Protein AF-A0AAD7MJM6-F1 (afdb_monomer_lite)

Structure (mmCIF, N/CA/C/O backbone):
data_AF-A0AAD7MJM6-F1
#
_entry.id   AF-A0AAD7MJM6-F1
#
loop_
_atom_site.group_PDB
_atom_site.id
_atom_site.type_symbol
_atom_site.label_atom_id
_atom_site.label_alt_id
_atom_site.label_comp_id
_atom_site.label_asym_id
_atom_site.label_entity_id
_atom_site.label_seq_id
_atom_site.pdbx_PDB_ins_code
_atom_site.Cartn_x
_atom_site.Cartn_y
_atom_site.Cartn_z
_atom_site.occupancy
_atom_site.B_iso_or_equiv
_atom_site.auth_seq_id
_atom_site.auth_comp_id
_atom_site.auth_asym_id
_atom_site.auth_atom_id
_atom_site.pdbx_PDB_model_num
ATOM 1 N N . MET A 1 1 ? -26.308 34.400 24.174 1.00 29.78 1 MET A N 1
ATOM 2 C CA . MET A 1 1 ? -25.847 35.802 24.078 1.00 29.78 1 MET A CA 1
ATOM 3 C C . MET A 1 1 ? -24.410 35.855 24.590 1.00 29.78 1 MET A C 1
ATOM 5 O O . MET A 1 1 ? -24.268 35.741 25.790 1.00 29.78 1 MET A O 1
ATOM 9 N N . ARG A 1 2 ? -23.417 36.019 23.686 1.00 25.53 2 ARG A N 1
ATOM 10 C CA . ARG A 1 2 ? -22.015 36.491 23.898 1.00 25.53 2 ARG A CA 1
ATOM 11 C C . ARG A 1 2 ? -21.145 35.670 24.892 1.00 25.53 2 ARG A C 1
ATOM 13 O O . ARG A 1 2 ? -21.601 35.326 25.960 1.00 25.53 2 ARG A O 1
ATOM 20 N N . ARG A 1 3 ? -19.867 35.357 24.652 1.00 23.80 3 ARG A N 1
ATOM 21 C CA . ARG A 1 3 ? -18.804 36.066 23.919 1.00 23.80 3 ARG A CA 1
ATOM 22 C C . ARG A 1 3 ? -17.606 35.112 23.719 1.00 23.80 3 ARG A C 1
ATOM 24 O O . ARG A 1 3 ? -17.325 34.312 24.602 1.00 23.80 3 ARG A O 1
ATOM 31 N N . LEU A 1 4 ? -16.892 35.274 22.601 1.00 29.78 4 LEU A N 1
ATOM 32 C CA . LEU A 1 4 ? -15.473 34.919 22.444 1.00 29.78 4 LEU A CA 1
ATOM 33 C C . LEU A 1 4 ? -14.634 35.437 23.628 1.00 29.78 4 LEU A C 1
ATOM 35 O O . LEU A 1 4 ? -14.931 36.531 24.105 1.00 29.78 4 LEU A O 1
ATOM 39 N N . ILE A 1 5 ? -13.533 34.745 23.949 1.00 24.62 5 ILE A N 1
ATOM 40 C CA . ILE A 1 5 ? -12.155 35.284 23.989 1.00 24.62 5 ILE A CA 1
ATOM 41 C C . ILE A 1 5 ? -11.173 34.107 23.833 1.00 24.62 5 ILE A C 1
ATOM 43 O O . ILE A 1 5 ? -11.235 33.120 24.557 1.00 24.62 5 ILE A O 1
ATOM 47 N N . ARG A 1 6 ? -10.277 34.241 22.853 1.00 27.33 6 ARG A N 1
ATOM 48 C CA . ARG A 1 6 ? -9.039 33.473 22.668 1.00 27.33 6 ARG A CA 1
ATOM 49 C C . ARG A 1 6 ? -7.945 34.194 23.466 1.00 27.33 6 ARG A C 1
ATOM 51 O O . ARG A 1 6 ? -7.932 35.416 23.391 1.00 27.33 6 ARG A O 1
ATOM 58 N N . THR A 1 7 ? -7.052 33.465 24.142 1.00 27.19 7 THR A N 1
ATOM 59 C CA . THR A 1 7 ? -5.569 33.552 24.057 1.00 27.19 7 THR A CA 1
ATOM 60 C C . THR A 1 7 ? -4.904 32.995 25.317 1.00 27.19 7 THR A C 1
ATOM 62 O O . THR A 1 7 ? -5.224 33.437 26.416 1.00 27.19 7 THR A O 1
ATOM 65 N N . GLY A 1 8 ? -3.914 32.121 25.123 1.00 23.75 8 GLY A N 1
ATOM 66 C CA . GLY A 1 8 ? -2.927 31.745 26.135 1.00 23.75 8 GLY A CA 1
ATOM 67 C C . GLY A 1 8 ? -2.190 30.453 25.776 1.00 23.75 8 GLY A C 1
ATOM 68 O O . GLY A 1 8 ? -2.663 29.381 26.121 1.00 23.75 8 GLY A O 1
ATOM 69 N N . MET A 1 9 ? -1.051 30.571 25.079 1.00 26.67 9 MET A N 1
ATOM 70 C CA . MET A 1 9 ? 0.078 29.618 25.169 1.00 26.67 9 MET A CA 1
ATOM 71 C C . MET A 1 9 ? 0.412 29.434 26.669 1.00 26.67 9 MET A C 1
ATOM 73 O O . MET A 1 9 ? 0.245 30.393 27.417 1.00 26.67 9 MET A O 1
ATOM 77 N N . GLN A 1 10 ? 0.877 28.313 27.215 1.00 26.48 10 GLN A N 1
ATOM 78 C CA . GLN A 1 10 ? 1.753 27.246 26.733 1.00 26.48 10 GLN A CA 1
ATOM 79 C C . GLN A 1 10 ? 1.728 26.150 27.823 1.00 26.48 10 GLN A C 1
ATOM 81 O O . GLN A 1 10 ? 1.701 26.522 28.992 1.00 26.48 10 GLN A O 1
ATOM 86 N N . GLU A 1 11 ? 1.749 24.864 27.467 1.00 29.12 11 GLU A N 1
ATOM 87 C CA . GLU A 1 11 ? 2.508 23.804 28.168 1.00 29.12 11 GLU A CA 1
ATOM 88 C C . GLU A 1 11 ? 2.419 22.505 27.341 1.00 29.12 11 GLU A C 1
ATOM 90 O O . GLU A 1 11 ? 1.463 21.740 27.403 1.00 29.12 11 GLU A O 1
ATOM 95 N N . ASP A 1 12 ? 3.395 22.387 26.440 1.00 37.06 12 ASP A N 1
ATOM 96 C CA . ASP A 1 12 ? 4.052 21.194 25.901 1.00 37.06 12 ASP A CA 1
ATOM 97 C C . ASP A 1 12 ? 3.284 19.859 25.859 1.00 37.06 12 ASP A C 1
ATOM 99 O O . ASP A 1 12 ? 3.466 18.976 26.690 1.00 37.06 12 ASP A O 1
ATOM 103 N N . ASN A 1 13 ? 2.585 19.644 24.745 1.00 31.56 13 ASN A N 1
ATOM 104 C CA . ASN A 1 13 ? 2.636 18.374 24.025 1.00 31.56 13 ASN A CA 1
ATOM 105 C C . ASN A 1 13 ? 3.071 18.710 22.598 1.00 31.56 13 ASN A C 1
ATOM 107 O O . ASN A 1 13 ? 2.346 19.387 21.873 1.00 31.56 13 ASN A O 1
ATOM 111 N N . HIS A 1 14 ? 4.291 18.324 22.221 1.00 33.38 14 HIS A N 1
ATOM 112 C CA . HIS A 1 14 ? 4.869 18.626 20.913 1.00 33.38 14 HIS A CA 1
ATOM 113 C C . HIS A 1 14 ? 4.037 17.996 19.781 1.00 33.38 14 HIS A C 1
ATOM 115 O O . HIS A 1 14 ? 4.315 16.888 19.327 1.00 33.38 14 HIS A O 1
ATOM 121 N N . THR A 1 15 ? 3.040 18.723 19.277 1.00 36.28 15 THR A N 1
ATOM 122 C CA . THR A 1 15 ? 2.566 18.566 17.905 1.00 36.28 15 THR A CA 1
ATOM 123 C C . THR A 1 15 ? 3.695 19.040 17.004 1.00 36.28 15 THR A C 1
ATOM 125 O O . THR A 1 15 ? 3.943 20.239 16.871 1.00 36.28 15 THR A O 1
ATOM 128 N N . PHE A 1 16 ? 4.435 18.093 16.439 1.00 36.72 16 PHE A N 1
ATOM 129 C CA . PHE A 1 16 ? 5.387 18.385 15.381 1.00 36.72 16 PHE A CA 1
ATOM 130 C C . PHE A 1 16 ? 4.597 18.795 14.133 1.00 36.72 16 PHE A C 1
ATOM 132 O O . PHE A 1 16 ? 4.133 17.951 13.372 1.00 36.72 16 PHE A O 1
ATOM 139 N N . GLU A 1 17 ? 4.417 20.100 13.942 1.00 38.34 17 GLU A N 1
ATOM 140 C CA . GLU A 1 17 ? 4.077 20.668 12.639 1.00 38.34 17 GLU A CA 1
ATOM 141 C C . GLU A 1 17 ? 5.361 20.695 11.801 1.00 38.34 17 GLU A C 1
ATOM 143 O O . GLU A 1 17 ? 6.091 21.685 11.785 1.00 38.34 17 GLU A O 1
ATOM 148 N N . ASP A 1 18 ? 5.683 19.583 11.136 1.00 38.25 18 ASP A N 1
ATOM 149 C CA . ASP A 1 18 ? 6.633 19.638 10.024 1.00 38.25 18 ASP A CA 1
ATOM 150 C C . ASP A 1 18 ? 5.911 20.232 8.802 1.00 38.25 18 ASP A C 1
ATOM 152 O O . ASP A 1 18 ? 4.718 19.993 8.590 1.00 38.25 18 ASP A O 1
ATOM 156 N N . GLY A 1 19 ? 6.616 21.037 8.008 1.00 37.62 19 GLY A N 1
ATOM 157 C CA . GLY A 1 19 ? 6.099 21.960 6.985 1.00 37.62 19 GLY A CA 1
ATOM 158 C C . GLY A 1 19 ? 5.345 21.343 5.793 1.00 37.62 19 GLY A C 1
ATOM 159 O O . GLY A 1 19 ? 5.200 22.001 4.766 1.00 37.62 19 GLY A O 1
ATOM 160 N N . MET A 1 20 ? 4.860 20.103 5.910 1.00 42.38 20 MET A N 1
ATOM 161 C CA . MET A 1 20 ? 4.009 19.390 4.951 1.00 42.38 20 MET A CA 1
ATOM 162 C C . MET A 1 20 ? 2.624 19.000 5.507 1.00 42.38 20 MET A C 1
ATOM 164 O O . MET A 1 20 ? 1.928 18.186 4.906 1.00 42.38 20 MET A O 1
ATOM 168 N N . GLY A 1 21 ? 2.187 19.582 6.630 1.00 48.91 21 GLY A N 1
ATOM 169 C CA . GLY A 1 21 ? 0.775 19.635 7.050 1.00 48.91 21 GLY A CA 1
ATOM 170 C C . GLY A 1 21 ? 0.105 18.318 7.474 1.00 48.91 21 GLY A C 1
ATOM 171 O O . GLY A 1 21 ? -1.036 18.351 7.932 1.00 48.91 21 GLY A O 1
ATOM 172 N N . GLY A 1 22 ? 0.764 17.164 7.335 1.00 57.72 22 GLY A N 1
ATOM 173 C CA . GLY A 1 22 ? 0.277 15.890 7.867 1.00 57.72 22 GLY A CA 1
ATOM 174 C C . GLY A 1 22 ? 0.283 15.891 9.400 1.00 57.72 22 GLY A C 1
ATOM 175 O O . GLY A 1 22 ? 1.194 16.440 10.013 1.00 57.72 22 GLY A O 1
ATOM 176 N N . ARG A 1 23 ? -0.730 15.276 10.024 1.00 71.56 23 ARG A N 1
ATOM 177 C CA . ARG A 1 23 ? -0.903 15.253 11.487 1.00 71.56 23 ARG A CA 1
ATOM 178 C C . ARG A 1 23 ? -0.782 13.833 12.034 1.00 71.56 23 ARG A C 1
ATOM 180 O O . ARG A 1 23 ? -1.379 12.907 11.491 1.00 71.56 23 ARG A O 1
ATOM 187 N N . ILE A 1 24 ? -0.041 13.683 13.131 1.00 71.88 24 ILE A N 1
ATOM 188 C CA . ILE A 1 24 ? -0.071 12.483 13.977 1.00 71.88 24 ILE A CA 1
ATOM 189 C C . ILE A 1 24 ? -1.221 12.654 14.966 1.00 71.88 24 ILE A C 1
ATOM 191 O O . ILE A 1 24 ? -1.295 13.689 15.624 1.00 71.88 24 ILE A O 1
ATOM 195 N N . TYR A 1 25 ? -2.093 11.652 15.054 1.00 75.00 25 TYR A N 1
ATOM 196 C CA . TYR A 1 25 ? -3.172 11.620 16.037 1.00 75.00 25 TYR A CA 1
ATOM 197 C C . TYR A 1 25 ? -2.730 10.833 17.271 1.00 75.00 25 TYR A C 1
ATOM 199 O O . TYR A 1 25 ? -2.181 9.735 17.132 1.00 75.00 25 TYR A O 1
ATOM 207 N N . THR A 1 26 ? -2.949 11.385 18.463 1.00 78.81 26 THR A N 1
ATOM 208 C CA . THR A 1 26 ? -2.757 10.658 19.726 1.00 78.81 26 THR A CA 1
ATOM 209 C C . THR A 1 26 ? -3.879 9.640 19.940 1.00 78.81 26 THR A C 1
ATOM 211 O O . THR A 1 26 ? -4.926 9.700 19.299 1.00 78.81 26 THR A O 1
ATOM 214 N N . GLU A 1 27 ? -3.678 8.693 20.858 1.00 76.50 27 GLU A N 1
ATOM 215 C CA . GLU A 1 27 ? -4.718 7.726 21.230 1.00 76.50 27 GLU A CA 1
ATOM 216 C C . GLU A 1 27 ? -5.983 8.426 21.755 1.00 76.50 27 GLU A C 1
ATOM 218 O O . GLU A 1 27 ? -7.095 8.064 21.381 1.00 76.50 27 GLU A O 1
ATOM 223 N N . GLU A 1 28 ? -5.810 9.480 22.554 1.00 79.12 28 GLU A N 1
ATOM 224 C CA . GLU A 1 28 ? -6.897 10.319 23.071 1.00 79.12 28 GLU A CA 1
ATOM 225 C C . GLU A 1 28 ? -7.661 11.004 21.929 1.00 79.12 28 GLU A C 1
ATOM 227 O O . GLU A 1 28 ? -8.886 10.964 21.893 1.00 79.12 28 GLU A O 1
ATOM 232 N N . GLU A 1 29 ? -6.958 11.546 20.931 1.00 80.44 29 GLU A N 1
ATOM 233 C CA . GLU A 1 29 ? -7.587 12.175 19.764 1.00 80.44 29 GLU A CA 1
ATOM 234 C C . GLU A 1 29 ? -8.324 11.152 18.882 1.00 80.44 29 GLU A C 1
ATOM 236 O O . GLU A 1 29 ? -9.388 11.448 18.340 1.00 80.44 29 GLU A O 1
ATOM 241 N N . ILE A 1 30 ? -7.808 9.924 18.746 1.00 79.12 30 ILE A N 1
ATOM 242 C CA . ILE A 1 30 ? -8.538 8.835 18.078 1.00 79.12 30 ILE A CA 1
ATOM 243 C C . ILE A 1 30 ? -9.805 8.465 18.868 1.00 79.12 30 ILE A C 1
ATOM 245 O O . ILE A 1 30 ? -10.860 8.221 18.270 1.00 79.12 30 ILE A O 1
ATOM 249 N N . GLN A 1 31 ? -9.741 8.450 20.200 1.00 78.19 31 GLN A N 1
ATOM 250 C CA . GLN A 1 31 ? -10.914 8.236 21.052 1.00 78.19 31 GLN A CA 1
ATOM 251 C C . GLN A 1 31 ? -11.942 9.366 20.893 1.00 78.19 31 GLN A C 1
ATOM 253 O O . GLN A 1 31 ? -13.131 9.082 20.770 1.00 78.19 31 GLN A O 1
ATOM 258 N N . GLU A 1 32 ? -11.510 10.624 20.801 1.00 79.38 32 GLU A N 1
ATOM 259 C CA . GLU A 1 32 ? -12.390 11.768 20.521 1.00 79.38 32 GLU A CA 1
ATOM 260 C C . GLU A 1 32 ? -13.073 11.639 19.150 1.00 79.38 32 GLU A C 1
ATOM 262 O O . GLU A 1 32 ? -14.300 11.735 19.059 1.00 79.38 32 GLU A O 1
ATOM 267 N N . LEU A 1 33 ? -12.311 11.319 18.095 1.00 78.81 33 LEU A N 1
ATOM 268 C CA . LEU A 1 33 ? -12.849 11.108 16.743 1.00 78.81 33 LEU A CA 1
ATOM 269 C C . LEU A 1 33 ? -13.901 9.990 16.703 1.00 78.81 33 LEU A C 1
ATOM 271 O O . LEU A 1 33 ? -14.892 10.061 15.969 1.00 78.81 33 LEU A O 1
ATOM 275 N N . THR A 1 34 ? -13.677 8.926 17.470 1.00 76.88 34 THR A N 1
ATOM 276 C CA . THR A 1 34 ? -14.559 7.752 17.492 1.00 76.88 34 THR A CA 1
ATOM 277 C C . THR A 1 34 ? -15.729 7.895 18.469 1.00 76.88 34 THR A C 1
ATOM 279 O O . THR A 1 34 ? -16.743 7.212 18.313 1.00 76.88 34 THR A O 1
ATOM 282 N N . GLY A 1 35 ? -15.626 8.816 19.430 1.00 70.00 35 GLY A N 1
ATOM 283 C CA . GLY A 1 35 ? -16.668 9.166 20.391 1.00 70.00 35 GLY A CA 1
ATOM 284 C C . GLY A 1 35 ? -17.616 10.261 19.896 1.00 70.00 35 GLY A C 1
ATOM 285 O O . GLY A 1 35 ? -18.813 10.015 19.750 1.00 70.00 35 GLY A O 1
ATOM 286 N N . GLU A 1 36 ? -17.103 11.469 19.644 1.00 60.12 36 GLU A N 1
ATOM 287 C CA . GLU A 1 36 ? -17.923 12.653 19.338 1.00 60.12 36 GLU A CA 1
ATOM 288 C C . GLU A 1 36 ? -18.204 12.812 17.834 1.00 60.12 36 GLU A C 1
ATOM 290 O O . GLU A 1 36 ? -19.348 13.060 17.439 1.00 60.12 36 GLU A O 1
ATOM 295 N N . ASP A 1 37 ? -17.212 12.571 16.970 1.00 62.88 37 ASP A N 1
ATOM 296 C CA . ASP A 1 37 ? -17.335 12.785 15.515 1.00 62.88 37 ASP A CA 1
ATOM 297 C C . ASP A 1 37 ? -18.045 11.637 14.763 1.00 62.88 37 ASP A C 1
ATOM 299 O O . ASP A 1 37 ? -18.201 11.656 13.535 1.00 62.88 37 ASP A O 1
ATOM 303 N N . SER A 1 38 ? -18.564 10.644 15.498 1.00 81.56 38 SER A N 1
ATOM 304 C CA . SER A 1 38 ? -19.276 9.473 14.961 1.00 81.56 38 SER A CA 1
ATOM 305 C C . SER A 1 38 ? -18.445 8.629 13.978 1.00 81.56 38 SER A C 1
ATOM 307 O O . SER A 1 38 ? -19.013 7.996 13.078 1.00 81.56 38 SER A O 1
ATOM 309 N N . MET A 1 39 ? -17.113 8.623 14.112 1.00 90.69 39 MET A N 1
ATOM 310 C CA . MET A 1 39 ? -16.240 7.726 13.352 1.00 90.69 39 MET A CA 1
ATOM 311 C C . MET A 1 39 ? -16.295 6.321 13.960 1.00 90.69 39 MET A C 1
ATOM 313 O O . MET A 1 39 ? -16.219 6.136 15.170 1.00 90.69 39 MET A O 1
ATOM 317 N N . ARG A 1 40 ? -16.400 5.290 13.126 1.00 90.12 40 ARG A N 1
ATOM 318 C CA . ARG A 1 40 ? -16.329 3.899 13.568 1.00 90.12 40 ARG A CA 1
ATOM 319 C C . ARG A 1 40 ? -14.877 3.432 13.588 1.00 90.12 40 ARG A C 1
ATOM 321 O O . ARG A 1 40 ? -14.222 3.403 12.547 1.00 90.12 40 ARG A O 1
ATOM 328 N N . TYR A 1 41 ? -14.428 2.973 14.751 1.00 90.38 41 TYR A N 1
ATOM 329 C CA . TYR A 1 41 ? -13.151 2.280 14.887 1.00 90.38 41 TYR A CA 1
ATOM 330 C C . TYR A 1 41 ? -13.255 0.817 14.430 1.00 90.38 41 TYR A C 1
ATOM 332 O O . TYR A 1 41 ? -14.186 0.097 14.812 1.00 90.38 41 TYR A O 1
ATOM 340 N N . ILE A 1 42 ? -12.303 0.369 13.614 1.00 91.75 42 ILE A N 1
ATOM 341 C CA . ILE A 1 42 ? -12.121 -1.028 13.224 1.00 91.75 42 ILE A CA 1
ATOM 342 C C . ILE A 1 42 ? -10.789 -1.496 13.804 1.00 91.75 42 ILE A C 1
ATOM 344 O O . ILE A 1 42 ? -9.753 -1.334 13.177 1.00 91.75 42 ILE A O 1
ATOM 348 N N . ASN A 1 43 ? -10.833 -2.139 14.974 1.00 91.69 43 ASN A N 1
ATOM 349 C CA . ASN A 1 43 ? -9.650 -2.779 15.548 1.00 91.69 43 ASN A CA 1
ATOM 350 C C . ASN A 1 43 ? -9.236 -3.984 14.684 1.00 91.69 43 ASN A C 1
ATOM 352 O O . ASN A 1 43 ? -9.796 -5.081 14.807 1.00 91.69 43 ASN A O 1
ATOM 356 N N . TRP A 1 44 ? -8.296 -3.764 13.767 1.00 93.56 44 TRP A N 1
ATOM 357 C CA . TRP A 1 44 ? -7.820 -4.768 12.829 1.00 93.56 44 TRP A CA 1
ATOM 358 C C . TRP A 1 44 ? -6.397 -5.213 13.160 1.00 93.56 44 TRP A C 1
ATOM 360 O O . TRP A 1 44 ? -5.424 -4.521 12.892 1.00 93.56 44 TRP A O 1
ATOM 370 N N . LEU A 1 45 ? -6.265 -6.449 13.642 1.00 90.81 45 LEU A N 1
ATOM 371 C CA . LEU A 1 45 ? -4.977 -7.032 14.040 1.00 90.81 45 LEU A CA 1
ATOM 372 C C . LEU A 1 45 ? -4.039 -7.383 12.864 1.00 90.81 45 LEU A C 1
ATOM 374 O O . LEU A 1 45 ? -3.059 -8.097 13.057 1.00 90.81 45 LEU A O 1
ATOM 378 N N . GLY A 1 46 ? -4.363 -6.999 11.625 1.00 90.94 46 GLY A N 1
ATOM 379 C CA . GLY A 1 46 ? -3.532 -7.279 10.444 1.00 90.94 46 GLY A CA 1
ATOM 380 C C . GLY A 1 46 ? -3.508 -8.743 9.973 1.00 90.94 46 GLY A C 1
ATOM 381 O O . GLY A 1 46 ? -2.841 -9.070 8.992 1.00 90.94 46 GLY A O 1
ATOM 382 N N . VAL A 1 47 ? -4.228 -9.654 10.638 1.00 90.25 47 VAL A N 1
ATOM 383 C CA . VAL A 1 47 ? -4.193 -11.094 10.319 1.00 90.25 47 VAL A CA 1
ATOM 384 C C . VAL A 1 47 ? -5.280 -11.486 9.324 1.00 90.25 47 VAL A C 1
ATOM 386 O O . VAL A 1 47 ? -4.992 -12.069 8.282 1.00 90.25 47 VAL A O 1
ATOM 389 N N . LEU A 1 48 ? -6.541 -11.180 9.630 1.00 94.06 48 LEU A N 1
ATOM 390 C CA . LEU A 1 48 ? -7.672 -11.598 8.803 1.00 94.06 48 LEU A CA 1
ATOM 391 C C . LEU A 1 48 ? -7.914 -10.611 7.672 1.00 94.06 48 LEU A C 1
ATOM 393 O O . LEU A 1 48 ? -7.819 -9.404 7.870 1.00 94.06 48 LEU A O 1
ATOM 397 N N . SER A 1 49 ? -8.287 -11.123 6.500 1.00 96.12 49 SER A N 1
ATOM 398 C CA . SER A 1 49 ? -8.798 -10.253 5.445 1.00 96.12 49 SER A CA 1
ATOM 399 C C . SER A 1 49 ? -10.241 -9.851 5.748 1.00 96.12 49 SER A C 1
ATOM 401 O O . SER A 1 49 ? -11.086 -10.729 5.921 1.00 96.12 49 SER A O 1
ATOM 403 N N . ILE A 1 50 ? -10.525 -8.548 5.813 1.00 96.31 50 ILE A N 1
ATOM 404 C CA . ILE A 1 50 ? -11.857 -8.022 6.151 1.00 96.31 50 ILE A CA 1
ATOM 405 C C . ILE A 1 50 ? -12.363 -7.144 4.999 1.00 96.31 50 ILE A C 1
ATOM 407 O O . ILE A 1 50 ? -11.820 -6.057 4.791 1.00 96.31 50 ILE A O 1
ATOM 411 N N . PRO A 1 51 ? -13.388 -7.573 4.240 1.00 96.50 51 PRO A N 1
ATOM 412 C CA . PRO A 1 51 ? -14.033 -6.704 3.268 1.00 96.50 51 PRO A CA 1
ATOM 413 C C . PRO A 1 51 ? -14.903 -5.663 3.979 1.00 96.50 51 PRO A C 1
ATOM 415 O O . PRO A 1 51 ? -15.698 -5.986 4.862 1.00 96.50 51 PRO A O 1
ATOM 418 N N . ILE A 1 52 ? -14.784 -4.412 3.552 1.00 95.50 52 ILE A N 1
ATOM 419 C CA . ILE A 1 52 ? -15.676 -3.319 3.926 1.00 95.50 52 ILE A CA 1
ATOM 420 C C . ILE A 1 52 ? -16.709 -3.196 2.811 1.00 95.50 52 ILE A C 1
ATOM 422 O O . ILE A 1 52 ? -16.355 -3.010 1.643 1.00 95.50 52 ILE A O 1
ATOM 426 N N . ILE A 1 53 ? -17.982 -3.329 3.177 1.00 95.62 53 ILE A N 1
ATOM 427 C CA . ILE A 1 53 ? -19.110 -3.324 2.245 1.00 95.62 53 ILE A CA 1
ATOM 428 C C . ILE A 1 53 ? -19.970 -2.075 2.418 1.00 95.62 53 ILE A C 1
ATOM 430 O O . ILE A 1 53 ? -20.134 -1.573 3.530 1.00 95.62 53 ILE A O 1
ATOM 434 N N . ASP A 1 54 ? -20.534 -1.589 1.318 1.00 93.38 54 ASP A N 1
ATOM 435 C CA . ASP A 1 54 ? -21.533 -0.529 1.354 1.00 93.38 54 ASP A CA 1
ATOM 436 C C . ASP A 1 54 ? -22.954 -1.066 1.603 1.00 93.38 54 ASP A C 1
ATOM 438 O O . ASP A 1 54 ? -23.192 -2.269 1.730 1.00 93.38 54 ASP A O 1
ATOM 442 N N . THR A 1 55 ? -23.930 -0.157 1.643 1.00 93.31 55 THR A N 1
ATOM 443 C CA . THR A 1 55 ? -25.348 -0.481 1.870 1.00 93.31 55 THR A CA 1
ATOM 444 C C . THR A 1 55 ? -25.991 -1.326 0.768 1.00 93.31 55 THR A C 1
ATOM 446 O O . THR A 1 55 ? -27.077 -1.860 0.976 1.00 93.31 55 THR A O 1
ATOM 449 N N . HIS A 1 56 ? -25.337 -1.473 -0.386 1.00 95.81 56 HIS A N 1
ATOM 450 C CA . HIS A 1 56 ? -25.794 -2.295 -1.506 1.00 95.81 56 HIS A CA 1
ATOM 451 C C . HIS A 1 56 ? -25.050 -3.638 -1.581 1.00 95.81 56 HIS A C 1
ATOM 453 O O . HIS A 1 56 ? -25.225 -4.382 -2.544 1.00 95.81 56 HIS A O 1
ATOM 459 N N . GLY A 1 57 ? -24.210 -3.956 -0.589 1.00 93.75 57 GLY A N 1
ATOM 460 C CA . GLY A 1 57 ? -23.431 -5.192 -0.547 1.00 93.75 57 GLY A CA 1
ATOM 461 C C . GLY A 1 57 ? -22.219 -5.201 -1.482 1.00 93.75 57 GLY A C 1
ATOM 462 O O . GLY A 1 57 ? -21.651 -6.263 -1.732 1.00 93.75 57 GLY A O 1
ATOM 463 N N . ARG A 1 58 ? -21.803 -4.043 -2.009 1.00 94.25 58 ARG A N 1
ATOM 464 C CA . ARG A 1 58 ? -20.590 -3.924 -2.827 1.00 94.25 58 ARG A CA 1
ATOM 465 C C . ARG A 1 58 ? -19.383 -3.796 -1.910 1.00 94.25 58 ARG A C 1
ATOM 467 O O . ARG A 1 58 ? -19.416 -3.010 -0.967 1.00 94.25 58 ARG A O 1
ATOM 474 N N . ILE A 1 59 ? -18.307 -4.520 -2.204 1.00 96.31 59 ILE A N 1
ATOM 475 C CA . ILE A 1 59 ? -17.029 -4.317 -1.513 1.00 96.31 59 ILE A CA 1
ATOM 476 C C . ILE A 1 59 ? -16.447 -2.983 -1.992 1.00 96.31 59 ILE A C 1
ATOM 478 O O . ILE A 1 59 ? -16.299 -2.777 -3.195 1.00 96.31 59 ILE A O 1
ATOM 482 N N . ILE A 1 60 ? -16.140 -2.086 -1.057 1.00 94.38 60 ILE A N 1
ATOM 483 C CA . ILE A 1 60 ? -15.573 -0.757 -1.337 1.00 94.38 60 ILE A CA 1
ATOM 484 C C . ILE A 1 60 ? -14.125 -0.617 -0.862 1.00 94.38 60 ILE A C 1
ATOM 486 O O . ILE A 1 60 ? -13.406 0.246 -1.351 1.00 94.38 60 ILE A O 1
ATOM 490 N N . ALA A 1 61 ? -13.693 -1.472 0.066 1.00 94.88 61 ALA A N 1
ATOM 491 C CA . ALA A 1 61 ? -12.310 -1.595 0.509 1.00 94.88 61 ALA A CA 1
ATOM 492 C C . ALA A 1 61 ? -12.084 -2.985 1.115 1.00 94.88 61 ALA A C 1
ATOM 494 O O . ALA A 1 61 ? -13.035 -3.671 1.495 1.00 94.88 61 ALA A O 1
ATOM 495 N N . VAL A 1 62 ? -10.825 -3.404 1.227 1.00 96.94 62 VAL A N 1
ATOM 496 C CA . VAL A 1 62 ? -10.447 -4.649 1.903 1.00 96.94 62 VAL A CA 1
ATOM 497 C C . VAL A 1 62 ? -9.245 -4.380 2.786 1.00 96.94 62 VAL A C 1
ATOM 499 O O . VAL A 1 62 ? -8.227 -3.878 2.315 1.00 96.94 62 VAL A O 1
ATOM 502 N N . LEU A 1 63 ? -9.348 -4.771 4.051 1.00 97.06 63 LEU A N 1
ATOM 503 C CA . LEU A 1 63 ? -8.193 -4.866 4.930 1.00 97.06 63 LEU A CA 1
ATOM 504 C C . LEU A 1 63 ? -7.473 -6.169 4.581 1.00 97.06 63 LEU A C 1
ATOM 506 O O . LEU A 1 63 ? -7.967 -7.246 4.903 1.00 97.06 63 LEU A O 1
ATOM 510 N N . GLY A 1 64 ? -6.387 -6.084 3.813 1.00 95.06 64 GLY A N 1
ATOM 511 C CA . GLY A 1 64 ? -5.685 -7.230 3.230 1.00 95.06 64 GLY A CA 1
ATOM 512 C C . GLY A 1 64 ? -4.734 -7.885 4.222 1.00 95.06 64 GLY A C 1
ATOM 513 O O . GLY A 1 64 ? -3.582 -7.481 4.291 1.00 95.06 64 GLY A O 1
ATOM 514 N N . GLY A 1 65 ? -5.234 -8.849 5.000 1.00 94.25 65 GLY A N 1
ATOM 515 C CA . GLY A 1 65 ? -4.521 -9.478 6.120 1.00 94.25 65 GLY A CA 1
ATOM 516 C C . GLY A 1 65 ? -3.219 -10.199 5.764 1.00 94.25 65 GLY A C 1
ATOM 517 O O . GLY A 1 65 ? -2.644 -10.041 4.696 1.00 94.25 65 GLY A O 1
ATOM 518 N N . THR A 1 66 ? -2.751 -11.046 6.670 1.00 94.19 66 THR A N 1
ATOM 519 C CA . THR A 1 66 ? -1.456 -11.719 6.538 1.00 94.19 66 THR A CA 1
ATOM 520 C C . THR A 1 66 ? -1.612 -13.083 5.844 1.00 94.19 66 THR A C 1
ATOM 522 O O . THR A 1 66 ? -2.565 -13.813 6.140 1.00 94.19 66 THR A O 1
ATOM 525 N N . PRO A 1 67 ? -0.704 -13.472 4.924 1.00 94.12 67 PRO A N 1
ATOM 526 C CA . PRO A 1 67 ? -0.642 -14.833 4.390 1.00 94.12 67 PRO A CA 1
ATOM 527 C C . PRO A 1 67 ? -0.539 -15.913 5.479 1.00 94.12 67 PRO A C 1
ATOM 529 O O . PRO A 1 67 ? -0.161 -15.646 6.615 1.00 94.12 67 PRO A O 1
ATOM 532 N N . ARG A 1 68 ? -0.824 -17.175 5.124 1.00 92.69 68 ARG A N 1
ATOM 533 C CA . ARG A 1 68 ? -0.763 -18.299 6.084 1.00 92.69 68 ARG A CA 1
ATOM 534 C C . ARG A 1 68 ? 0.625 -18.499 6.699 1.00 92.69 68 ARG A C 1
ATOM 536 O O . ARG A 1 68 ? 0.714 -18.877 7.862 1.00 92.69 68 ARG A O 1
ATOM 543 N N . ASP A 1 69 ? 1.680 -18.282 5.919 1.00 94.50 69 ASP A N 1
ATOM 544 C CA . ASP A 1 69 ? 3.059 -18.306 6.408 1.00 94.50 69 ASP A CA 1
ATOM 545 C C . ASP A 1 69 ? 3.391 -16.972 7.091 1.00 94.50 69 ASP A C 1
ATOM 547 O O . ASP A 1 69 ? 3.958 -16.061 6.489 1.00 94.50 69 ASP A O 1
ATOM 551 N N . VAL A 1 70 ? 2.966 -16.843 8.349 1.00 92.75 70 VAL A N 1
ATOM 552 C CA . VAL A 1 70 ? 3.115 -15.611 9.137 1.00 92.75 70 VAL A CA 1
ATOM 553 C C . VAL A 1 70 ? 4.588 -15.284 9.394 1.00 92.75 70 VAL A C 1
ATOM 555 O O . VAL A 1 70 ? 4.976 -14.118 9.347 1.00 92.75 70 VAL A O 1
ATOM 558 N N . GLU A 1 71 ? 5.424 -16.291 9.659 1.00 94.38 71 GLU A N 1
ATOM 559 C CA . GLU A 1 71 ? 6.844 -16.074 9.949 1.00 94.38 71 GLU A CA 1
ATOM 560 C C . GLU A 1 71 ? 7.615 -15.648 8.701 1.00 94.38 71 GLU A C 1
ATOM 562 O O . GLU A 1 71 ? 8.358 -14.663 8.759 1.00 94.38 71 GLU A O 1
ATOM 567 N N . GLY A 1 72 ? 7.390 -16.329 7.571 1.00 96.12 72 GLY A N 1
ATOM 568 C CA . GLY A 1 72 ? 7.964 -15.942 6.287 1.00 96.12 72 GLY A CA 1
ATOM 569 C C . GLY A 1 72 ? 7.488 -14.561 5.849 1.00 96.12 72 GLY A C 1
ATOM 570 O O . GLY A 1 72 ? 8.301 -13.726 5.446 1.00 96.12 72 GLY A O 1
ATOM 571 N N . TRP A 1 73 ? 6.195 -14.263 6.018 1.00 95.94 73 TRP A N 1
ATOM 572 C CA . TRP A 1 73 ? 5.659 -12.936 5.720 1.00 95.94 73 TRP A CA 1
ATOM 573 C C . TRP A 1 73 ? 6.300 -11.845 6.576 1.00 95.94 73 TRP A C 1
ATOM 575 O O . TRP A 1 73 ? 6.737 -10.828 6.043 1.00 95.94 73 TRP A O 1
ATOM 585 N N . ARG A 1 74 ? 6.442 -12.073 7.886 1.00 94.81 74 ARG A N 1
ATOM 586 C CA . ARG A 1 74 ? 7.106 -11.125 8.787 1.00 94.81 74 ARG A CA 1
ATOM 587 C C . ARG A 1 74 ? 8.563 -10.884 8.389 1.00 94.81 74 ARG A C 1
ATOM 589 O O . ARG A 1 74 ? 9.029 -9.749 8.436 1.00 94.81 74 ARG A O 1
ATOM 596 N N . ALA A 1 75 ? 9.294 -11.924 7.985 1.00 96.50 75 ALA A N 1
ATOM 597 C CA . ALA A 1 75 ? 10.664 -11.771 7.494 1.00 96.50 75 ALA A CA 1
ATOM 598 C C . ALA A 1 75 ? 10.718 -10.920 6.211 1.00 96.50 75 ALA A C 1
ATOM 600 O O . ALA A 1 75 ? 11.560 -10.026 6.095 1.00 96.50 75 ALA A O 1
ATOM 601 N N . ILE A 1 76 ? 9.780 -11.148 5.284 1.00 97.19 76 ILE A N 1
ATOM 602 C CA . ILE A 1 76 ? 9.624 -10.370 4.049 1.00 97.19 76 ILE A CA 1
ATOM 603 C C . ILE A 1 76 ? 9.368 -8.892 4.363 1.00 97.19 76 ILE A C 1
ATOM 605 O O . ILE A 1 76 ? 10.099 -8.036 3.856 1.00 97.19 76 ILE A O 1
ATOM 609 N N . THR A 1 77 ? 8.380 -8.585 5.210 1.00 95.75 77 THR A N 1
ATOM 610 C CA . THR A 1 77 ? 8.004 -7.201 5.539 1.00 95.75 77 THR A CA 1
ATOM 611 C C . THR A 1 77 ? 9.083 -6.484 6.344 1.00 95.75 77 THR A C 1
ATOM 613 O O . THR A 1 77 ? 9.345 -5.313 6.084 1.00 95.75 77 THR A O 1
ATOM 616 N N . ASN A 1 78 ? 9.771 -7.176 7.261 1.00 95.06 78 ASN A N 1
ATOM 617 C CA . ASN A 1 78 ? 10.892 -6.603 8.011 1.00 95.06 78 ASN A CA 1
ATOM 618 C C . ASN A 1 78 ? 12.051 -6.225 7.084 1.00 95.06 78 ASN A C 1
ATOM 620 O O . ASN A 1 78 ? 12.599 -5.132 7.195 1.00 95.06 78 ASN A O 1
ATOM 624 N N . ARG A 1 79 ? 12.399 -7.094 6.128 1.00 95.50 79 ARG A N 1
ATOM 625 C CA . ARG A 1 79 ? 13.448 -6.798 5.145 1.00 95.50 79 ARG A CA 1
ATOM 626 C C . ARG A 1 79 ? 13.072 -5.617 4.249 1.00 95.50 79 ARG A C 1
ATOM 628 O O . ARG A 1 79 ? 13.908 -4.748 4.021 1.00 95.50 79 ARG A O 1
ATOM 635 N N . ALA A 1 80 ? 11.821 -5.561 3.789 1.00 95.00 80 ALA A N 1
ATOM 636 C CA . ALA A 1 80 ? 11.316 -4.427 3.016 1.00 95.00 80 ALA A CA 1
ATOM 637 C C . ALA A 1 80 ? 11.398 -3.112 3.815 1.00 95.00 80 ALA A C 1
ATOM 639 O O . ALA A 1 80 ? 11.867 -2.105 3.290 1.00 95.00 80 ALA A O 1
ATOM 640 N N . ALA A 1 81 ? 11.022 -3.138 5.097 1.00 92.44 81 ALA A N 1
ATOM 641 C CA . ALA A 1 81 ? 11.126 -1.990 5.992 1.00 92.44 81 ALA A CA 1
ATOM 642 C C . ALA A 1 81 ? 12.573 -1.496 6.157 1.00 92.44 81 ALA A C 1
ATOM 644 O O . ALA A 1 81 ? 12.843 -0.318 5.938 1.00 92.44 81 ALA A O 1
ATOM 645 N N . THR A 1 82 ? 13.524 -2.392 6.443 1.00 91.19 82 THR A N 1
ATOM 646 C CA . THR A 1 82 ? 14.950 -2.037 6.565 1.00 91.19 82 THR A CA 1
ATOM 647 C C . THR A 1 82 ? 15.511 -1.429 5.274 1.00 91.19 82 THR A C 1
ATOM 649 O O . THR A 1 82 ? 16.310 -0.490 5.308 1.00 91.19 82 THR A O 1
ATOM 652 N N . LEU A 1 83 ? 15.086 -1.931 4.111 1.00 90.06 83 LEU A N 1
ATOM 653 C CA . LEU A 1 83 ? 15.479 -1.356 2.822 1.00 90.06 83 LEU A CA 1
ATOM 654 C C . LEU A 1 83 ? 14.920 0.054 2.616 1.00 90.06 83 LEU A C 1
ATOM 656 O O . LEU A 1 83 ? 15.585 0.874 1.989 1.00 90.06 83 LEU A O 1
ATOM 660 N N . MET A 1 84 ? 13.732 0.355 3.145 1.00 86.56 84 MET A N 1
ATOM 661 C CA . MET A 1 84 ? 13.201 1.717 3.117 1.00 86.56 84 MET A CA 1
ATOM 662 C C . MET A 1 84 ? 13.941 2.627 4.096 1.00 86.56 84 MET A C 1
ATOM 664 O O . MET A 1 84 ? 14.297 3.732 3.728 1.00 86.56 84 MET A O 1
ATOM 668 N N . GLU A 1 85 ? 14.267 2.175 5.303 1.00 83.38 85 GLU A N 1
ATOM 669 C CA . GLU A 1 85 ? 15.001 2.993 6.288 1.00 83.38 85 GLU A CA 1
ATOM 670 C C . GLU A 1 85 ? 16.410 3.397 5.825 1.00 83.38 85 GLU A C 1
ATOM 672 O O . GLU A 1 85 ? 16.931 4.438 6.221 1.00 83.38 85 GLU A O 1
ATOM 677 N N . THR A 1 86 ? 17.033 2.583 4.973 1.00 78.25 86 THR A N 1
ATOM 678 C CA . THR A 1 86 ? 18.402 2.805 4.482 1.00 78.25 86 THR A CA 1
ATOM 679 C C . THR A 1 86 ? 18.474 3.593 3.171 1.00 78.25 86 THR A C 1
ATOM 681 O O . THR A 1 86 ? 19.574 3.941 2.736 1.00 78.25 86 THR A O 1
ATOM 684 N N . LYS A 1 87 ? 17.334 3.899 2.537 1.00 73.25 87 LYS A N 1
ATOM 685 C CA . LYS A 1 87 ? 17.262 4.610 1.250 1.00 73.25 87 LYS A CA 1
ATOM 686 C C . LYS A 1 87 ? 16.400 5.873 1.368 1.00 73.25 87 LYS A C 1
ATOM 688 O O . LYS A 1 87 ? 15.492 5.931 2.181 1.00 73.25 87 LYS A O 1
ATOM 693 N N . ALA A 1 88 ? 16.666 6.896 0.555 1.00 61.97 88 ALA A N 1
ATOM 694 C CA . ALA A 1 88 ? 15.911 8.157 0.564 1.00 61.97 88 ALA A CA 1
ATOM 695 C C . ALA A 1 88 ? 15.394 8.514 -0.839 1.00 61.97 88 ALA A C 1
ATOM 697 O O . ALA A 1 88 ? 16.115 8.327 -1.820 1.00 61.97 88 ALA A O 1
ATOM 698 N N . THR A 1 89 ? 14.166 9.046 -0.936 1.00 63.44 89 THR A N 1
ATOM 699 C CA . THR A 1 89 ? 13.562 9.549 -2.192 1.00 63.44 89 THR A CA 1
ATOM 700 C C . THR A 1 89 ? 12.612 10.743 -1.949 1.00 63.44 89 THR A C 1
ATOM 702 O O . THR A 1 89 ? 12.247 11.014 -0.808 1.00 63.44 89 THR A O 1
ATOM 705 N N . HIS A 1 90 ? 12.205 11.463 -3.009 1.00 49.81 90 HIS A N 1
ATOM 706 C CA . HIS A 1 90 ? 11.244 12.588 -2.980 1.00 49.81 90 HIS A CA 1
ATOM 707 C C . HIS A 1 90 ? 10.373 12.639 -4.262 1.00 49.81 90 HIS A C 1
ATOM 709 O O . HIS A 1 90 ? 10.867 12.322 -5.345 1.00 49.81 90 HIS A O 1
ATOM 715 N N . GLY A 1 91 ? 9.094 13.027 -4.146 1.00 56.88 91 GLY A N 1
ATOM 716 C CA . GLY A 1 91 ? 8.067 12.930 -5.206 1.00 56.88 91 GLY A CA 1
ATOM 717 C C . GLY A 1 91 ? 7.928 14.147 -6.145 1.00 56.88 91 GLY A C 1
ATOM 718 O O . GLY A 1 91 ? 8.485 15.207 -5.883 1.00 56.88 91 GLY A O 1
ATOM 719 N N . GLY A 1 92 ? 7.175 13.989 -7.251 1.00 59.91 92 GLY A N 1
ATOM 720 C CA . GLY A 1 92 ? 7.210 14.898 -8.420 1.00 59.91 92 GLY A CA 1
ATOM 721 C C . GLY A 1 92 ? 5.874 15.252 -9.108 1.00 59.91 92 GLY A C 1
ATOM 722 O O . GLY A 1 92 ? 5.889 15.500 -10.309 1.00 59.91 92 GLY A O 1
ATOM 723 N N . GLY A 1 93 ? 4.748 15.249 -8.376 1.00 58.69 93 GLY A N 1
ATOM 724 C CA . GLY A 1 93 ? 3.410 15.779 -8.743 1.00 58.69 93 GLY A CA 1
ATOM 725 C C . GLY A 1 93 ? 3.054 15.919 -10.238 1.00 58.69 93 GLY A C 1
ATOM 726 O O . GLY A 1 93 ? 3.400 16.916 -10.869 1.00 58.69 93 GLY A O 1
ATOM 727 N N . GLN A 1 94 ? 2.303 14.963 -10.796 1.00 53.41 94 GLN A N 1
ATOM 728 C CA . GLN A 1 94 ? 2.011 14.877 -12.239 1.00 53.41 94 GLN A CA 1
ATOM 729 C C . GLN A 1 94 ? 0.535 15.116 -12.579 1.00 53.41 94 GLN A C 1
ATOM 731 O O . GLN A 1 94 ? -0.338 14.854 -11.758 1.00 53.41 94 GLN A O 1
ATOM 736 N N . THR A 1 95 ? 0.260 15.590 -13.802 1.00 58.59 95 THR A N 1
ATOM 737 C CA . THR A 1 95 ? -1.085 16.008 -14.261 1.00 58.59 95 THR A CA 1
ATOM 738 C C . THR A 1 95 ? -1.663 15.174 -15.409 1.00 58.59 95 THR A C 1
ATOM 740 O O . THR A 1 95 ? -2.814 15.375 -15.782 1.00 58.59 95 THR A O 1
ATOM 743 N N . GLU A 1 96 ? -0.887 14.257 -15.986 1.00 53.47 96 GLU A N 1
ATOM 744 C CA . GLU A 1 96 ? -1.304 13.352 -17.065 1.00 53.47 96 GLU A CA 1
ATOM 745 C C . GLU A 1 96 ? -0.556 12.011 -16.951 1.00 53.47 96 GLU A C 1
ATOM 747 O O . GLU A 1 96 ? 0.486 11.973 -16.285 1.00 53.47 96 GLU A O 1
ATOM 752 N N . PRO A 1 97 ? -1.044 10.915 -17.574 1.00 58.50 97 PRO A N 1
ATOM 753 C CA . PRO A 1 97 ? -0.336 9.638 -17.588 1.00 58.50 97 PRO A CA 1
ATOM 754 C C . PRO A 1 97 ? 1.051 9.788 -18.214 1.00 58.50 97 PRO A C 1
ATOM 756 O O . PRO A 1 97 ? 1.203 9.949 -19.424 1.00 58.50 97 PRO A O 1
ATOM 759 N N . CYS A 1 98 ? 2.074 9.741 -17.375 1.00 60.25 98 CYS A N 1
ATOM 760 C CA . CYS A 1 98 ? 3.469 9.799 -17.770 1.00 60.25 98 CYS A CA 1
ATOM 761 C C . CYS A 1 98 ? 4.311 9.059 -16.727 1.00 60.25 98 CYS A C 1
ATOM 763 O O . CYS A 1 98 ? 3.834 8.731 -15.641 1.00 60.25 98 CYS A O 1
ATOM 765 N N . GLU A 1 99 ? 5.562 8.762 -17.064 1.00 67.38 99 GLU A N 1
ATOM 766 C CA . GLU A 1 99 ? 6.511 8.195 -16.105 1.00 67.38 99 GLU A CA 1
ATOM 767 C C . GLU A 1 99 ? 6.690 9.143 -14.928 1.00 67.38 99 GLU A C 1
ATOM 769 O O . GLU A 1 99 ? 6.881 10.338 -15.164 1.00 67.38 99 GLU A O 1
ATOM 774 N N . LEU A 1 100 ? 6.688 8.625 -13.691 1.00 67.38 100 LEU A N 1
ATOM 775 C CA . LEU A 1 100 ? 7.006 9.415 -12.499 1.00 67.38 100 LEU A CA 1
ATOM 776 C C . LEU A 1 100 ? 8.314 10.188 -12.725 1.00 67.38 100 LEU A C 1
ATOM 778 O O . LEU A 1 100 ? 9.382 9.598 -12.891 1.00 67.38 100 LEU A O 1
ATOM 782 N N . LYS A 1 101 ? 8.231 11.523 -12.726 1.00 66.56 101 LYS A N 1
ATOM 783 C CA . LYS A 1 101 ? 9.382 12.413 -12.906 1.00 66.56 101 LYS A CA 1
ATOM 784 C C . LYS A 1 101 ? 10.220 12.406 -11.635 1.00 66.56 101 LYS A C 1
ATOM 786 O O . LYS A 1 101 ? 10.083 13.268 -10.772 1.00 66.56 101 LYS A O 1
ATOM 791 N N . ASN A 1 102 ? 11.092 11.415 -11.545 1.00 67.88 102 ASN A N 1
ATOM 792 C CA . ASN A 1 102 ? 12.078 11.270 -10.491 1.00 67.88 102 ASN A CA 1
ATOM 793 C C . ASN A 1 102 ? 13.436 11.811 -10.954 1.00 67.88 102 ASN A C 1
ATOM 795 O O . ASN A 1 102 ? 13.792 11.749 -12.132 1.00 67.88 102 ASN A O 1
ATOM 799 N N . ASN A 1 103 ? 14.220 12.354 -10.019 1.00 77.19 103 ASN A N 1
ATOM 800 C CA . ASN A 1 103 ? 15.634 12.601 -10.292 1.00 77.19 103 ASN A CA 1
ATOM 801 C C . ASN A 1 103 ? 16.378 11.252 -10.418 1.00 77.19 103 ASN A C 1
ATOM 803 O O . ASN A 1 103 ? 15.886 10.223 -9.955 1.00 77.19 103 ASN A O 1
ATOM 807 N N . LYS A 1 104 ? 17.586 11.253 -10.999 1.00 77.38 104 LYS A N 1
ATOM 808 C CA . LYS A 1 104 ? 18.356 10.015 -11.239 1.00 77.38 104 LYS A CA 1
ATOM 809 C C . LYS A 1 104 ? 18.551 9.153 -9.982 1.00 77.38 104 LYS A C 1
ATOM 811 O O . LYS A 1 104 ? 18.468 7.934 -10.073 1.00 77.38 104 LYS A O 1
ATOM 816 N N . SER A 1 105 ? 18.790 9.779 -8.827 1.00 79.75 105 SER A N 1
ATOM 817 C CA . SER A 1 105 ? 18.979 9.074 -7.553 1.00 79.75 105 SER A CA 1
ATOM 818 C C . SER A 1 105 ? 17.690 8.390 -7.096 1.00 79.75 105 SER A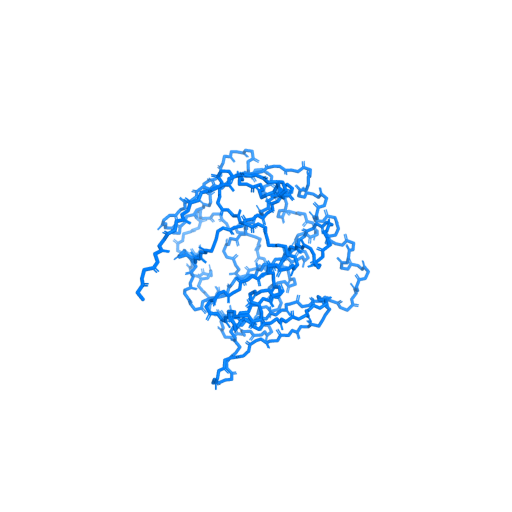 C 1
ATOM 820 O O . SER A 1 105 ? 17.717 7.236 -6.680 1.00 79.75 105 SER A O 1
ATOM 822 N N . ASN A 1 106 ? 16.552 9.077 -7.210 1.00 81.62 106 ASN A N 1
ATOM 823 C CA . ASN A 1 106 ? 15.250 8.544 -6.819 1.00 81.62 106 ASN A CA 1
ATOM 824 C C . ASN A 1 106 ? 14.824 7.398 -7.740 1.00 81.62 106 ASN A C 1
ATOM 826 O O . ASN A 1 106 ? 14.296 6.400 -7.254 1.00 81.62 106 ASN A O 1
ATOM 830 N N . THR A 1 107 ? 15.080 7.517 -9.048 1.00 83.62 107 THR A N 1
ATOM 831 C CA . THR A 1 107 ? 14.838 6.434 -10.011 1.00 83.62 107 THR A CA 1
ATOM 832 C C . THR A 1 107 ? 15.654 5.201 -9.643 1.00 83.62 107 THR A C 1
ATOM 834 O O . THR A 1 107 ? 15.073 4.139 -9.466 1.00 83.62 107 THR A O 1
ATOM 837 N N . GLN A 1 108 ? 16.961 5.352 -9.402 1.00 86.62 108 GLN A N 1
ATOM 838 C CA . GLN A 1 108 ? 17.818 4.231 -9.007 1.00 86.62 108 GLN A CA 1
ATOM 839 C C . GLN A 1 108 ? 17.312 3.537 -7.732 1.00 86.62 108 GLN A C 1
ATOM 841 O O . GLN A 1 108 ? 17.192 2.315 -7.699 1.00 86.62 108 GLN A O 1
ATOM 846 N N . VAL A 1 109 ? 16.980 4.303 -6.688 1.00 88.19 109 VAL A N 1
ATOM 847 C CA . VAL A 1 109 ? 16.447 3.739 -5.439 1.00 88.19 109 VAL A CA 1
ATOM 848 C C . VAL A 1 109 ? 15.141 2.983 -5.685 1.00 88.19 109 VAL A C 1
ATOM 850 O O . VAL A 1 109 ? 14.973 1.877 -5.175 1.00 88.19 109 VAL A O 1
ATOM 853 N N . THR A 1 110 ? 14.233 3.564 -6.469 1.00 88.19 110 THR A N 1
ATOM 854 C CA . THR A 1 110 ? 12.935 2.957 -6.796 1.00 88.19 110 THR A CA 1
ATOM 855 C C . THR A 1 110 ? 13.123 1.652 -7.567 1.00 88.19 110 THR A C 1
ATOM 857 O O . THR A 1 110 ? 12.522 0.644 -7.201 1.00 88.19 110 THR A O 1
ATOM 860 N N . ASP A 1 111 ? 14.000 1.639 -8.570 1.00 89.31 111 ASP A N 1
ATOM 861 C CA . ASP A 1 111 ? 14.304 0.453 -9.373 1.00 89.31 111 ASP A CA 1
ATOM 862 C C . ASP A 1 111 ? 14.910 -0.664 -8.517 1.00 89.31 111 ASP A C 1
ATOM 864 O O . ASP A 1 111 ? 14.505 -1.821 -8.619 1.00 89.31 111 ASP A O 1
ATOM 868 N N . GLU A 1 112 ? 15.836 -0.327 -7.617 1.00 91.56 112 GLU A N 1
ATOM 869 C CA . GLU A 1 112 ? 16.421 -1.297 -6.692 1.00 91.56 112 GLU A CA 1
ATOM 870 C C . GLU A 1 112 ? 15.387 -1.862 -5.706 1.00 91.56 112 GLU A C 1
ATOM 872 O O . GLU A 1 112 ? 15.454 -3.043 -5.373 1.00 91.56 112 GLU A O 1
ATOM 877 N N . LEU A 1 113 ? 14.441 -1.046 -5.222 1.00 93.19 113 LEU A N 1
ATOM 878 C CA . LEU A 1 113 ? 13.352 -1.527 -4.363 1.00 93.19 113 LEU A CA 1
ATOM 879 C C . LEU A 1 113 ? 12.386 -2.427 -5.139 1.00 93.19 113 LEU A C 1
ATOM 881 O O . LEU A 1 113 ? 11.995 -3.470 -4.633 1.00 93.19 113 LEU A O 1
ATOM 885 N N . LEU A 1 114 ? 12.031 -2.079 -6.376 1.00 93.00 114 LEU A N 1
ATOM 886 C CA . LEU A 1 114 ? 11.150 -2.901 -7.214 1.00 93.00 114 LEU A CA 1
ATOM 887 C C . LEU A 1 114 ? 11.803 -4.217 -7.662 1.00 93.00 114 LEU A C 1
ATOM 889 O O . LEU A 1 114 ? 11.110 -5.220 -7.852 1.00 93.00 114 LEU A O 1
ATOM 893 N N . ALA A 1 115 ? 13.127 -4.231 -7.820 1.00 93.50 115 ALA A N 1
ATOM 894 C CA . ALA A 1 115 ? 13.891 -5.435 -8.129 1.00 93.50 115 ALA A CA 1
ATOM 895 C C . ALA A 1 115 ? 14.004 -6.390 -6.931 1.00 93.50 115 ALA A C 1
ATOM 897 O O . ALA A 1 115 ? 14.222 -7.587 -7.123 1.00 93.50 115 ALA A O 1
ATOM 898 N N . ASP A 1 116 ? 13.837 -5.884 -5.713 1.00 95.62 116 ASP A N 1
ATOM 899 C CA . ASP A 1 116 ? 14.034 -6.638 -4.489 1.00 95.62 116 ASP A CA 1
ATOM 900 C C . ASP A 1 116 ? 12.927 -7.676 -4.224 1.00 95.62 116 ASP A C 1
ATOM 902 O O . ASP A 1 116 ? 11.731 -7.387 -4.295 1.00 95.62 116 ASP A O 1
ATOM 906 N N . GLU A 1 117 ? 13.327 -8.898 -3.862 1.00 96.44 117 GLU A N 1
ATOM 907 C CA . GLU A 1 117 ? 12.415 -10.035 -3.684 1.00 96.44 117 GLU A CA 1
ATOM 908 C C . GLU A 1 117 ? 11.309 -9.772 -2.649 1.00 96.44 117 GLU A C 1
ATOM 910 O O . GLU A 1 117 ? 10.163 -10.181 -2.853 1.00 96.44 117 GLU A O 1
ATOM 915 N N . SER A 1 118 ? 11.608 -9.042 -1.568 1.00 96.81 118 SER A N 1
ATOM 916 C CA . SER A 1 118 ? 10.612 -8.736 -0.541 1.00 96.81 118 SER A CA 1
ATOM 917 C C . SER A 1 118 ? 9.484 -7.872 -1.104 1.00 96.81 118 SER A C 1
ATOM 919 O O . SER A 1 118 ? 8.307 -8.154 -0.870 1.00 96.81 118 SER A O 1
ATOM 921 N N . PHE A 1 119 ? 9.821 -6.861 -1.907 1.00 96.31 119 PHE A N 1
ATOM 922 C CA . PHE A 1 119 ? 8.827 -6.021 -2.572 1.00 96.31 119 PHE A CA 1
ATOM 923 C C . PHE A 1 119 ? 8.089 -6.769 -3.674 1.00 96.31 119 PHE A C 1
ATOM 925 O O . PHE A 1 119 ? 6.874 -6.618 -3.797 1.00 96.31 119 PHE A O 1
ATOM 932 N N . GLN A 1 120 ? 8.767 -7.636 -4.430 1.00 96.25 120 GLN A N 1
ATOM 933 C CA . GLN A 1 120 ? 8.086 -8.484 -5.407 1.00 96.25 120 GLN A CA 1
ATOM 934 C C . GLN A 1 120 ? 7.040 -9.391 -4.743 1.00 96.25 120 GLN A C 1
ATOM 936 O O . GLN A 1 120 ? 5.936 -9.530 -5.274 1.00 96.25 120 GLN A O 1
ATOM 941 N N . HIS A 1 121 ? 7.340 -9.974 -3.578 1.00 96.62 121 HIS A N 1
ATOM 942 C CA . HIS A 1 121 ? 6.371 -10.756 -2.807 1.00 96.62 121 HIS A CA 1
ATOM 943 C C . HIS A 1 121 ? 5.188 -9.914 -2.326 1.00 96.62 121 HIS A C 1
ATOM 945 O O . HIS A 1 121 ? 4.041 -10.337 -2.499 1.00 96.62 121 HIS A O 1
ATOM 951 N N . ILE A 1 122 ? 5.442 -8.710 -1.806 1.00 96.88 122 ILE A N 1
ATOM 952 C CA . ILE A 1 122 ? 4.382 -7.779 -1.397 1.00 96.88 122 ILE A CA 1
ATOM 953 C C . ILE A 1 122 ? 3.484 -7.424 -2.585 1.00 96.88 122 ILE A C 1
ATOM 955 O O . ILE A 1 122 ? 2.267 -7.562 -2.503 1.00 96.88 122 ILE A O 1
ATOM 959 N N . ILE A 1 123 ? 4.066 -7.058 -3.729 1.00 96.31 123 ILE A N 1
ATOM 960 C CA . ILE A 1 123 ? 3.313 -6.695 -4.935 1.00 96.31 123 ILE A CA 1
ATOM 961 C C . ILE A 1 123 ? 2.485 -7.878 -5.449 1.00 96.31 123 ILE A C 1
ATOM 963 O O . ILE A 1 123 ? 1.324 -7.700 -5.821 1.00 96.31 123 ILE A O 1
ATOM 967 N N . ARG A 1 124 ? 3.038 -9.097 -5.454 1.00 96.25 124 ARG A N 1
ATOM 968 C CA . ARG A 1 124 ? 2.297 -10.309 -5.845 1.00 96.25 124 ARG A CA 1
ATOM 969 C C . ARG A 1 124 ? 1.113 -10.562 -4.924 1.00 96.25 124 ARG A C 1
ATOM 971 O O . ARG A 1 124 ? 0.032 -10.884 -5.416 1.00 96.25 124 ARG A O 1
ATOM 978 N N . PHE A 1 125 ? 1.305 -10.405 -3.618 1.00 96.50 125 PHE A N 1
ATOM 979 C CA . PHE A 1 125 ? 0.237 -10.569 -2.643 1.00 96.50 125 PHE A CA 1
ATOM 980 C C . PHE A 1 125 ? -0.863 -9.513 -2.825 1.00 96.50 125 PHE A C 1
ATOM 982 O O . PHE A 1 125 ? -2.035 -9.867 -2.932 1.00 96.50 125 PHE A O 1
ATOM 989 N N . SER A 1 126 ? -0.493 -8.243 -2.994 1.00 96.25 126 SER A N 1
ATOM 990 C CA . SER A 1 126 ? -1.418 -7.147 -3.311 1.00 96.25 126 SER A CA 1
ATOM 991 C C . SER A 1 126 ? -2.223 -7.414 -4.586 1.00 96.25 126 SER A C 1
ATOM 993 O O . SER A 1 126 ? -3.446 -7.269 -4.607 1.00 96.25 126 SER A O 1
ATOM 995 N N . ASN A 1 127 ? -1.554 -7.870 -5.647 1.00 96.62 127 ASN A N 1
ATOM 996 C CA . ASN A 1 127 ? -2.189 -8.212 -6.918 1.00 96.62 127 ASN A CA 1
ATOM 997 C C . ASN A 1 127 ? -3.158 -9.404 -6.774 1.00 96.62 127 ASN A C 1
ATOM 999 O O . ASN A 1 127 ? -4.232 -9.414 -7.376 1.00 96.62 127 ASN A O 1
ATOM 1003 N N . LEU A 1 128 ? -2.808 -10.392 -5.941 1.00 96.31 128 LEU A N 1
ATOM 1004 C CA . LEU A 1 128 ? -3.665 -11.535 -5.622 1.00 96.31 128 LEU A CA 1
ATOM 1005 C C . LEU A 1 128 ? -4.923 -11.105 -4.858 1.00 96.31 128 LEU A C 1
ATOM 1007 O O . LEU A 1 128 ? -6.022 -11.494 -5.250 1.00 96.31 128 LEU A O 1
ATOM 1011 N N . LEU A 1 129 ? -4.777 -10.297 -3.804 1.00 96.69 129 LEU A N 1
ATOM 1012 C CA . LEU A 1 129 ? -5.912 -9.770 -3.042 1.00 96.69 129 LEU A CA 1
ATOM 1013 C C . LEU A 1 129 ? -6.869 -9.003 -3.954 1.00 96.69 129 LEU A C 1
ATOM 1015 O O . LEU A 1 129 ? -8.074 -9.251 -3.934 1.00 96.69 129 LEU A O 1
ATOM 1019 N N . PHE A 1 130 ? -6.333 -8.136 -4.813 1.00 97.44 130 PHE A N 1
ATOM 1020 C CA . PHE A 1 130 ? -7.149 -7.374 -5.749 1.00 97.44 130 PHE A CA 1
ATOM 1021 C C . PHE A 1 130 ? -7.934 -8.282 -6.706 1.00 97.44 130 PHE A C 1
ATOM 1023 O O . PHE A 1 130 ? -9.141 -8.109 -6.884 1.00 97.44 130 PHE A O 1
ATOM 1030 N N . ARG A 1 131 ? -7.284 -9.318 -7.252 1.00 97.31 131 ARG A N 1
ATOM 1031 C CA . ARG A 1 131 ? -7.938 -10.311 -8.113 1.00 97.31 131 ARG A CA 1
ATOM 1032 C C . ARG A 1 131 ? -9.036 -11.099 -7.394 1.00 97.31 131 ARG A C 1
ATOM 1034 O O . ARG A 1 131 ? -10.040 -11.426 -8.019 1.00 97.31 131 ARG A O 1
ATOM 1041 N N . ILE A 1 132 ? -8.842 -11.432 -6.118 1.00 96.88 132 ILE A N 1
ATOM 1042 C CA . ILE A 1 132 ? -9.806 -12.207 -5.324 1.00 96.88 132 ILE A CA 1
ATOM 1043 C C . ILE A 1 132 ? -11.040 -11.367 -4.992 1.00 96.88 132 ILE A C 1
ATOM 1045 O O . ILE A 1 132 ? -12.163 -11.828 -5.181 1.00 96.88 132 ILE A O 1
ATOM 1049 N N . PHE A 1 133 ? -10.838 -10.149 -4.491 1.00 97.69 133 PHE A N 1
ATOM 1050 C CA . PHE A 1 133 ? -11.926 -9.346 -3.932 1.00 97.69 133 PHE A CA 1
ATOM 1051 C C . PHE A 1 133 ? -12.623 -8.445 -4.954 1.00 97.69 133 PHE A C 1
ATOM 1053 O O . PHE A 1 133 ? -13.774 -8.071 -4.740 1.00 97.69 133 PHE A O 1
ATOM 1060 N N . ALA A 1 134 ? -11.971 -8.126 -6.073 1.00 97.25 134 ALA A N 1
ATOM 1061 C CA . ALA A 1 134 ? -12.545 -7.300 -7.130 1.00 97.25 134 ALA A CA 1
ATOM 1062 C C . ALA A 1 134 ? -12.201 -7.845 -8.534 1.00 97.25 134 ALA A C 1
ATOM 1064 O O . ALA A 1 134 ? -11.625 -7.128 -9.351 1.00 97.25 134 ALA A O 1
ATOM 1065 N N . PRO A 1 135 ? -12.565 -9.100 -8.873 1.00 97.38 135 PRO A N 1
ATOM 1066 C CA . PRO A 1 135 ? -12.108 -9.772 -10.096 1.0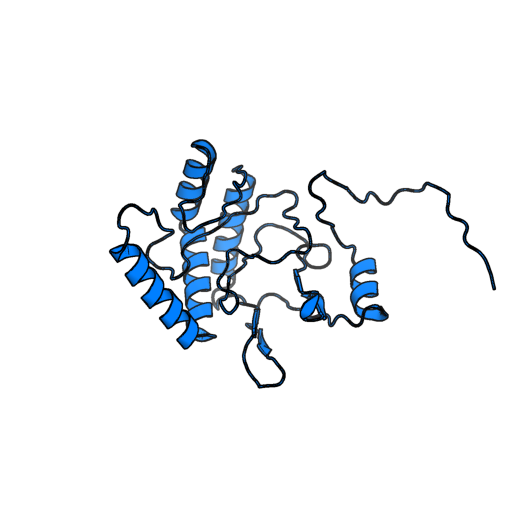0 97.38 135 PRO A CA 1
ATOM 1067 C C . PRO A 1 135 ? -12.474 -9.031 -11.390 1.00 97.38 135 PRO A C 1
ATOM 1069 O O . PRO A 1 135 ? -11.668 -8.972 -12.315 1.00 97.38 135 PRO A O 1
ATOM 1072 N N . MET A 1 136 ? -13.664 -8.429 -11.462 1.00 97.38 136 MET A N 1
ATOM 1073 C CA . MET A 1 136 ? -14.082 -7.664 -12.645 1.00 97.38 136 MET A CA 1
ATOM 1074 C C . MET A 1 136 ? -13.280 -6.369 -12.803 1.00 97.38 136 MET A C 1
ATOM 1076 O O . MET A 1 136 ? -12.900 -6.004 -13.914 1.00 97.38 136 MET A O 1
ATOM 1080 N N . LEU A 1 137 ? -12.981 -5.700 -11.688 1.00 97.38 137 LEU A N 1
ATOM 1081 C CA . LEU A 1 137 ? -12.151 -4.500 -11.672 1.00 97.38 137 LEU A CA 1
ATOM 1082 C C . LEU A 1 137 ? -10.691 -4.839 -12.003 1.00 97.38 137 LEU A C 1
ATOM 1084 O O . LEU A 1 137 ? -10.057 -4.135 -12.782 1.00 97.38 137 LEU A O 1
ATOM 1088 N N . PHE A 1 138 ? -10.186 -5.963 -11.494 1.00 97.88 138 PHE A N 1
ATOM 1089 C CA . PHE A 1 138 ? -8.876 -6.500 -11.848 1.00 97.88 138 PHE A CA 1
ATOM 1090 C C . PHE A 1 138 ? -8.752 -6.744 -13.358 1.00 97.88 138 PHE A C 1
ATOM 1092 O O . PHE A 1 138 ? -7.771 -6.325 -13.967 1.00 97.88 138 PHE A O 1
ATOM 1099 N N . LEU A 1 139 ? -9.754 -7.380 -13.980 1.00 98.00 139 LEU A N 1
ATOM 1100 C CA . LEU A 1 139 ? -9.772 -7.596 -15.432 1.00 98.00 139 LEU A CA 1
ATOM 1101 C C . LEU A 1 139 ? -9.782 -6.272 -16.197 1.00 98.00 139 LEU A C 1
ATOM 1103 O O . LEU A 1 139 ? -9.042 -6.131 -17.167 1.00 98.00 139 LEU A O 1
ATOM 1107 N N . TYR A 1 140 ? -10.558 -5.288 -15.735 1.00 97.75 140 TYR A N 1
ATOM 1108 C CA . TYR A 1 140 ? -10.534 -3.948 -16.315 1.00 97.75 140 TYR A CA 1
ATOM 1109 C C . TYR A 1 140 ? -9.128 -3.336 -16.256 1.00 97.75 140 TYR A C 1
ATOM 1111 O O . TYR A 1 140 ? -8.642 -2.844 -17.273 1.00 97.75 140 TYR A O 1
ATOM 1119 N N . TYR A 1 141 ? -8.448 -3.401 -15.108 1.00 96.94 141 TYR A N 1
ATOM 1120 C CA . TYR A 1 141 ? -7.070 -2.919 -14.984 1.00 96.94 141 TYR A CA 1
ATOM 1121 C C . TYR A 1 141 ? -6.136 -3.659 -15.945 1.00 96.94 141 TYR A C 1
ATOM 1123 O O . TYR A 1 141 ? -5.402 -3.016 -16.688 1.00 96.94 141 TYR A O 1
ATOM 1131 N N . GLN A 1 142 ? -6.200 -4.992 -15.989 1.00 96.12 142 GLN A N 1
ATOM 1132 C CA . GLN A 1 142 ? -5.345 -5.800 -16.859 1.00 96.12 142 GLN A CA 1
ATOM 1133 C C . GLN A 1 142 ? -5.521 -5.427 -18.339 1.00 96.12 142 GLN A C 1
ATOM 1135 O O . GLN A 1 142 ? -4.538 -5.144 -19.021 1.00 96.12 142 GLN A O 1
ATOM 1140 N N . MET A 1 143 ? -6.767 -5.358 -18.817 1.00 97.00 143 MET A N 1
ATOM 1141 C CA . MET A 1 143 ? -7.070 -5.010 -20.207 1.00 97.00 143 MET A CA 1
ATOM 1142 C C . MET A 1 143 ? -6.599 -3.595 -20.555 1.00 97.00 143 MET A C 1
ATOM 1144 O O . MET A 1 143 ? -5.995 -3.382 -21.603 1.00 97.00 143 MET A O 1
ATOM 1148 N N . ASN A 1 144 ? -6.834 -2.616 -19.676 1.00 94.94 144 ASN A N 1
ATOM 1149 C CA . ASN A 1 144 ? -6.395 -1.243 -19.927 1.00 94.94 144 ASN A CA 1
ATOM 1150 C C . ASN A 1 144 ? -4.867 -1.116 -19.895 1.00 94.94 144 ASN A C 1
ATOM 1152 O O . ASN A 1 144 ? -4.305 -0.399 -20.716 1.00 94.94 144 ASN A O 1
ATOM 1156 N N . MET A 1 145 ? -4.181 -1.849 -19.016 1.00 92.81 145 MET A N 1
ATOM 1157 C CA . MET A 1 145 ? -2.717 -1.904 -19.001 1.00 92.81 145 MET A CA 1
ATOM 1158 C C . MET A 1 145 ? -2.150 -2.480 -20.302 1.00 92.81 145 MET A C 1
ATOM 1160 O O . MET A 1 145 ? -1.166 -1.958 -20.822 1.00 92.81 145 MET A O 1
ATOM 1164 N N . GLU A 1 146 ? -2.765 -3.525 -20.858 1.00 93.69 146 GLU A N 1
ATOM 1165 C CA . GLU A 1 146 ? -2.382 -4.078 -22.164 1.00 93.69 146 GLU A CA 1
ATOM 1166 C C . GLU A 1 146 ? -2.594 -3.059 -23.294 1.00 93.69 146 GLU A C 1
ATOM 1168 O O . GLU A 1 146 ? -1.699 -2.853 -24.116 1.00 93.69 146 GLU A O 1
ATOM 1173 N N . LEU A 1 147 ? -3.737 -2.366 -23.307 1.00 94.88 147 LEU A N 1
ATOM 1174 C CA . LEU A 1 147 ? -4.014 -1.310 -24.284 1.00 94.88 147 LEU A CA 1
ATOM 1175 C C . LEU A 1 147 ? -3.008 -0.159 -24.190 1.00 94.88 147 LEU A C 1
ATOM 1177 O O . LEU A 1 147 ? -2.504 0.286 -25.219 1.00 94.88 147 LEU A O 1
ATOM 1181 N N . LEU A 1 148 ? -2.676 0.294 -22.979 1.00 92.12 148 LEU A N 1
ATOM 1182 C CA . LEU A 1 148 ? -1.707 1.369 -22.767 1.00 92.12 148 LEU A CA 1
ATOM 1183 C C . LEU A 1 148 ? -0.293 0.968 -23.204 1.00 92.12 148 LEU A C 1
ATOM 1185 O O . LEU A 1 148 ? 0.380 1.752 -23.872 1.00 92.12 148 LEU A O 1
ATOM 1189 N N . ARG A 1 149 ? 0.136 -0.262 -22.886 1.00 90.62 149 ARG A N 1
ATOM 1190 C CA . ARG A 1 149 ? 1.423 -0.823 -23.336 1.00 90.62 149 ARG A CA 1
ATOM 1191 C C . ARG A 1 149 ? 1.524 -0.882 -24.859 1.00 90.62 149 ARG A C 1
ATOM 1193 O O . ARG A 1 149 ? 2.575 -0.573 -25.410 1.00 90.62 149 ARG A O 1
ATOM 1200 N N . ASN A 1 150 ? 0.436 -1.254 -25.533 1.00 93.56 150 ASN A N 1
ATOM 1201 C CA . ASN A 1 150 ? 0.379 -1.295 -26.996 1.00 93.56 150 ASN A CA 1
ATOM 1202 C C . ASN A 1 150 ? 0.337 0.104 -27.618 1.00 93.56 150 ASN A C 1
ATOM 1204 O O . ASN A 1 150 ? 0.943 0.332 -28.662 1.00 93.56 150 ASN A O 1
ATOM 1208 N N . TRP A 1 151 ? -0.390 1.032 -26.994 1.00 94.94 151 TRP A N 1
ATOM 1209 C CA . TRP A 1 151 ? -0.532 2.401 -27.477 1.00 94.94 151 TRP A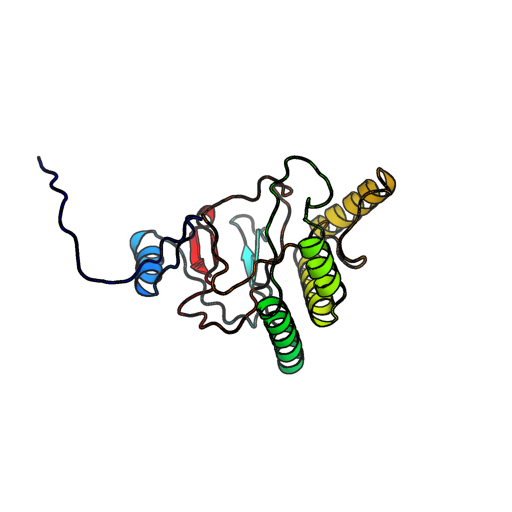 CA 1
ATOM 1210 C C . TRP A 1 151 ? 0.787 3.171 -27.409 1.00 94.94 151 TRP A C 1
ATOM 1212 O O . TRP A 1 151 ? 1.156 3.827 -28.383 1.00 94.94 151 TRP A O 1
ATOM 1222 N N . ASN A 1 152 ? 1.502 3.075 -26.286 1.00 90.62 152 ASN A N 1
ATOM 1223 C CA . ASN A 1 152 ? 2.796 3.721 -26.127 1.00 90.62 152 ASN A CA 1
ATOM 1224 C C . ASN A 1 152 ? 3.846 2.769 -25.526 1.00 90.62 152 ASN A C 1
ATOM 1226 O O . ASN A 1 152 ? 4.021 2.721 -24.303 1.00 90.62 152 ASN A O 1
ATOM 1230 N N . PRO A 1 153 ? 4.606 2.065 -26.385 1.00 89.69 153 PRO A N 1
ATOM 1231 C CA . PRO A 1 153 ? 5.683 1.180 -25.952 1.00 89.69 153 PRO A CA 1
ATOM 1232 C C . PRO A 1 153 ? 6.861 1.891 -25.273 1.00 89.69 153 PRO A C 1
ATOM 1234 O O . PRO A 1 153 ? 7.712 1.212 -24.707 1.00 89.69 153 PRO A O 1
ATOM 1237 N N . SER A 1 154 ? 6.952 3.227 -25.343 1.00 89.50 154 SER A N 1
ATOM 1238 C CA . SER A 1 154 ? 8.038 3.972 -24.698 1.00 89.50 154 SER A CA 1
ATOM 1239 C C . SER A 1 154 ? 7.814 4.186 -23.204 1.00 89.50 154 SER A C 1
ATOM 1241 O O . SER A 1 154 ? 8.743 4.623 -22.539 1.00 89.50 154 SER A O 1
ATOM 1243 N N . LEU A 1 155 ? 6.603 3.945 -22.689 1.00 86.50 155 LEU A N 1
ATOM 1244 C CA . LEU A 1 155 ? 6.308 4.112 -21.268 1.00 86.50 155 LEU A CA 1
ATOM 1245 C C . LEU A 1 155 ? 7.042 3.054 -20.442 1.00 86.50 155 LEU A C 1
ATOM 1247 O O . LEU A 1 155 ? 6.906 1.853 -20.691 1.00 86.50 155 LEU A O 1
ATOM 1251 N N . VAL A 1 156 ? 7.766 3.503 -19.418 1.00 82.19 156 VAL A N 1
ATOM 1252 C CA . VAL A 1 156 ? 8.296 2.622 -18.375 1.00 82.19 156 VAL A CA 1
ATOM 1253 C C . VAL A 1 156 ? 7.186 2.259 -17.392 1.00 82.19 156 VAL A C 1
ATOM 1255 O O . VAL A 1 156 ? 6.513 3.116 -16.819 1.00 82.19 156 VAL A O 1
ATOM 1258 N N . TRP A 1 157 ? 7.004 0.958 -17.193 1.00 82.94 157 TRP A N 1
ATOM 1259 C CA . TRP A 1 157 ? 5.997 0.406 -16.297 1.00 82.94 157 TRP A CA 1
ATOM 1260 C C . TRP A 1 157 ? 6.628 -0.071 -14.993 1.00 82.94 157 TRP A C 1
ATOM 1262 O O . TRP A 1 157 ? 7.827 -0.329 -14.918 1.00 82.94 157 TRP A O 1
ATOM 1272 N N . ASN A 1 158 ? 5.780 -0.258 -13.984 1.00 82.81 158 ASN A N 1
ATOM 1273 C CA . ASN A 1 158 ? 6.118 -1.019 -12.787 1.00 82.81 158 ASN A CA 1
ATOM 1274 C C . ASN A 1 158 ? 6.492 -2.490 -13.132 1.00 82.81 158 ASN A C 1
ATOM 1276 O O . ASN A 1 158 ? 6.651 -2.874 -14.291 1.00 82.81 158 ASN A O 1
ATOM 1280 N N . VAL A 1 159 ? 6.592 -3.369 -12.135 1.00 86.38 159 VAL A N 1
ATOM 1281 C CA . VAL A 1 159 ? 6.915 -4.790 -12.346 1.00 86.38 159 VAL A CA 1
ATOM 1282 C C . VAL A 1 159 ? 5.875 -5.536 -13.205 1.00 86.38 159 VAL A C 1
ATOM 1284 O O . VAL A 1 159 ? 4.669 -5.315 -13.118 1.00 86.38 159 VAL A O 1
ATOM 1287 N N . ALA A 1 160 ? 6.331 -6.480 -14.033 1.00 84.69 160 ALA A N 1
ATOM 1288 C CA . ALA A 1 160 ? 5.499 -7.107 -15.071 1.00 84.69 160 ALA A CA 1
ATOM 1289 C C . ALA A 1 160 ? 4.287 -7.908 -14.550 1.00 84.69 160 ALA A C 1
ATOM 1291 O O . ALA A 1 160 ? 3.316 -8.103 -15.278 1.00 84.69 160 ALA A O 1
ATOM 1292 N N . PHE A 1 161 ? 4.336 -8.387 -13.305 1.00 88.25 161 PHE A N 1
ATOM 1293 C CA . PHE A 1 161 ? 3.333 -9.283 -12.716 1.00 88.25 161 PHE A CA 1
ATOM 1294 C C . PHE A 1 161 ? 2.235 -8.564 -11.913 1.00 88.25 161 PHE A C 1
ATOM 1296 O O . PHE A 1 161 ? 1.488 -9.225 -11.190 1.00 88.25 161 PHE A O 1
ATOM 1303 N N . THR A 1 162 ? 2.125 -7.237 -12.022 1.00 93.81 162 THR A N 1
ATOM 1304 C CA . THR A 1 162 ? 1.037 -6.456 -11.416 1.00 93.81 162 THR A CA 1
ATOM 1305 C C . THR A 1 162 ? 0.183 -5.745 -12.461 1.00 93.81 162 THR A C 1
ATOM 1307 O O . THR A 1 162 ? 0.670 -5.372 -13.530 1.00 93.81 162 THR A O 1
ATOM 1310 N N . VAL A 1 163 ? -1.100 -5.554 -12.144 1.00 95.25 163 VAL A N 1
ATOM 1311 C CA . VAL A 1 163 ? -2.025 -4.733 -12.944 1.00 95.25 163 VAL A CA 1
ATOM 1312 C C . VAL A 1 163 ? -1.974 -3.246 -12.573 1.00 95.25 163 VAL A C 1
ATOM 1314 O O . VAL A 1 163 ? -2.629 -2.432 -13.216 1.00 95.25 163 VAL A O 1
ATOM 1317 N N . PHE A 1 164 ? -1.212 -2.874 -11.541 1.00 94.31 164 PHE A N 1
ATOM 1318 C CA . PHE A 1 164 ? -1.023 -1.480 -11.142 1.00 94.31 164 PHE A CA 1
ATOM 1319 C C . PHE A 1 164 ? 0.066 -0.813 -11.988 1.00 94.31 164 PHE A C 1
ATOM 1321 O O . PHE A 1 164 ? 1.193 -1.304 -12.060 1.00 94.31 164 PHE A O 1
ATOM 1328 N N . ALA A 1 165 ? -0.261 0.332 -12.592 1.00 91.12 165 ALA A N 1
ATOM 1329 C CA . ALA A 1 165 ? 0.652 1.076 -13.461 1.00 91.12 165 ALA A CA 1
ATOM 1330 C C . ALA A 1 165 ? 1.883 1.627 -12.725 1.00 91.12 165 ALA A C 1
ATOM 1332 O O . ALA A 1 165 ? 2.961 1.729 -13.310 1.00 91.12 165 ALA A O 1
ATOM 1333 N N . THR A 1 166 ? 1.725 1.952 -11.442 1.00 89.12 166 THR A N 1
ATOM 1334 C CA . THR A 1 166 ? 2.704 2.707 -10.656 1.00 89.12 166 THR A CA 1
ATOM 1335 C C . THR A 1 166 ? 2.769 2.171 -9.226 1.00 89.12 166 THR A C 1
ATOM 1337 O O . THR A 1 166 ? 1.805 1.592 -8.723 1.00 89.12 166 THR A O 1
ATOM 1340 N N . CYS A 1 167 ? 3.916 2.355 -8.577 1.00 90.19 167 CYS A N 1
ATOM 1341 C CA . CYS A 1 167 ? 4.128 2.107 -7.157 1.00 90.19 167 CYS A CA 1
ATOM 1342 C C . CYS A 1 167 ? 4.856 3.314 -6.557 1.00 90.19 167 CYS A C 1
ATOM 1344 O O . CYS A 1 167 ? 5.750 3.869 -7.194 1.00 90.19 167 CYS A O 1
ATOM 1346 N N . THR A 1 168 ? 4.464 3.700 -5.344 1.00 88.94 168 THR A N 1
ATOM 1347 C CA . THR A 1 168 ? 5.061 4.814 -4.604 1.00 88.94 168 THR A CA 1
ATOM 1348 C C . THR A 1 168 ? 5.547 4.308 -3.255 1.00 88.94 168 THR A C 1
ATOM 1350 O O . THR A 1 168 ? 4.837 3.572 -2.570 1.00 88.94 168 THR A O 1
ATOM 1353 N N . PHE A 1 169 ? 6.744 4.736 -2.865 1.00 89.25 169 PHE A N 1
ATOM 1354 C CA . PHE A 1 169 ? 7.351 4.422 -1.578 1.00 89.25 169 PHE A CA 1
ATOM 1355 C C . PHE A 1 169 ? 7.350 5.676 -0.699 1.00 89.25 169 PHE A C 1
ATOM 1357 O O . PHE A 1 169 ? 7.968 6.677 -1.053 1.00 89.25 169 PHE A O 1
ATOM 1364 N N . ASN A 1 170 ? 6.661 5.622 0.443 1.00 86.88 170 ASN A N 1
ATOM 1365 C CA . ASN A 1 170 ? 6.653 6.702 1.433 1.00 86.88 170 ASN A CA 1
ATOM 1366 C C . ASN A 1 170 ? 7.649 6.366 2.545 1.00 86.88 170 ASN A C 1
ATOM 1368 O O . ASN A 1 170 ? 7.455 5.400 3.281 1.00 86.88 170 ASN A O 1
ATOM 1372 N N . PHE A 1 171 ? 8.734 7.131 2.629 1.00 84.19 171 PHE A N 1
ATOM 1373 C CA . PHE A 1 171 ? 9.854 6.862 3.529 1.00 84.19 171 PHE A CA 1
ATOM 1374 C C . PHE A 1 171 ? 9.643 7.481 4.919 1.00 84.19 171 PHE A C 1
ATOM 1376 O O . PHE A 1 171 ? 8.940 8.478 5.065 1.00 84.19 171 PHE A O 1
ATOM 1383 N N . GLY A 1 172 ? 10.252 6.868 5.940 1.00 75.44 172 GLY A N 1
ATOM 1384 C CA . GLY A 1 172 ? 10.228 7.342 7.327 1.00 75.44 172 GLY A CA 1
A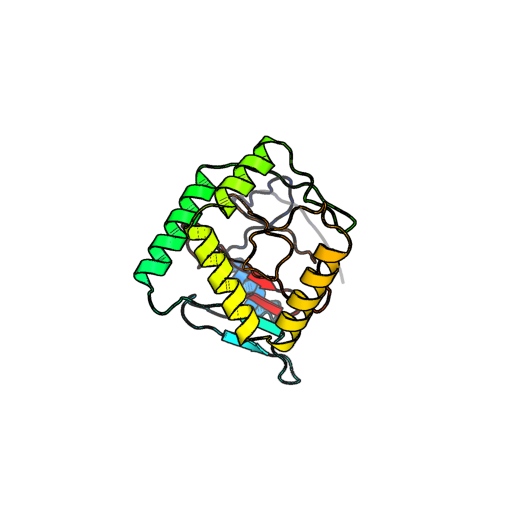TOM 1385 C C . GLY A 1 172 ? 11.164 8.536 7.600 1.00 75.44 172 GLY A C 1
ATOM 1386 O O . GLY A 1 172 ? 11.810 9.036 6.679 1.00 75.44 172 GLY A O 1
ATOM 1387 N N . PRO A 1 173 ? 11.260 9.001 8.864 1.00 72.81 173 PRO A N 1
ATOM 1388 C CA . PRO A 1 173 ? 10.741 8.354 10.077 1.00 72.81 173 PRO A CA 1
ATOM 1389 C C . PRO A 1 173 ? 9.228 8.523 10.285 1.00 72.81 173 PRO A C 1
ATOM 1391 O O . PRO A 1 173 ? 8.635 7.776 11.060 1.00 72.81 173 PRO A O 1
ATOM 1394 N N . HIS A 1 174 ? 8.592 9.454 9.568 1.00 74.75 174 HIS A N 1
ATOM 1395 C CA . HIS A 1 174 ? 7.153 9.706 9.639 1.00 74.75 174 HIS A CA 1
ATOM 1396 C C . HIS A 1 174 ? 6.555 9.794 8.230 1.00 74.75 174 HIS A C 1
ATOM 1398 O O . HIS A 1 174 ? 6.659 10.820 7.563 1.00 74.75 174 HIS A O 1
ATOM 1404 N N . ALA A 1 175 ? 5.904 8.721 7.782 1.00 79.19 175 ALA A N 1
ATOM 1405 C CA . ALA A 1 175 ? 5.112 8.735 6.557 1.00 79.19 175 ALA A CA 1
ATOM 1406 C C . ALA A 1 175 ? 3.715 9.298 6.869 1.00 79.19 175 ALA A C 1
ATOM 1408 O O . ALA A 1 175 ? 2.798 8.552 7.210 1.00 79.19 175 ALA A O 1
ATOM 1409 N N . LEU A 1 176 ? 3.574 10.624 6.809 1.00 82.12 176 LEU A N 1
ATOM 1410 C CA . LEU A 1 176 ? 2.318 11.333 7.072 1.00 82.12 176 LEU A CA 1
ATOM 1411 C C . LEU A 1 176 ? 1.712 11.861 5.779 1.00 82.12 176 LEU A C 1
ATOM 1413 O O . LEU A 1 176 ? 2.422 12.218 4.840 1.00 82.12 176 LEU A O 1
ATOM 1417 N N . THR A 1 177 ? 0.388 11.964 5.756 1.00 81.56 177 THR A N 1
ATOM 1418 C CA . THR A 1 177 ? -0.315 12.622 4.662 1.00 81.56 177 THR A CA 1
ATOM 1419 C C . THR A 1 177 ? -1.418 13.527 5.185 1.00 81.56 177 THR A C 1
ATOM 1421 O O . THR A 1 177 ? -2.065 13.227 6.190 1.00 81.56 177 THR A O 1
ATOM 1424 N N . ILE A 1 178 ? -1.625 14.653 4.506 1.00 85.38 178 ILE A N 1
ATOM 1425 C CA . ILE A 1 178 ? -2.812 15.483 4.714 1.00 85.38 178 ILE A CA 1
ATOM 1426 C C . ILE A 1 178 ? -4.047 14.740 4.200 1.00 85.38 178 ILE A C 1
ATOM 1428 O O . ILE A 1 178 ? -3.926 13.975 3.243 1.00 85.38 178 ILE A O 1
ATOM 1432 N N . PRO A 1 179 ? -5.247 14.962 4.759 1.00 87.44 179 PRO A N 1
ATOM 1433 C CA . PRO A 1 179 ? -6.470 14.444 4.159 1.00 87.44 179 PRO A CA 1
ATOM 1434 C C . PRO A 1 179 ? -6.578 14.894 2.697 1.00 87.44 179 PRO A C 1
ATOM 1436 O O . PRO A 1 179 ? -6.633 16.089 2.406 1.00 87.44 179 PRO A O 1
ATOM 1439 N N . HIS A 1 180 ? -6.578 13.939 1.771 1.00 88.69 180 HIS A N 1
ATOM 1440 C CA . HIS A 1 180 ? -6.630 14.213 0.339 1.00 88.69 180 HIS A CA 1
ATOM 1441 C C . HIS A 1 180 ? -7.314 13.073 -0.419 1.00 88.69 180 HIS A C 1
ATOM 1443 O O . HIS A 1 180 ? -7.637 12.023 0.139 1.00 88.69 180 HIS A O 1
ATOM 1449 N N . LEU A 1 181 ? -7.549 13.317 -1.707 1.00 87.25 181 LEU A N 1
ATOM 1450 C CA . LEU A 1 181 ? -7.933 12.306 -2.680 1.00 87.25 181 LEU A CA 1
ATOM 1451 C C . LEU A 1 181 ? -6.823 12.205 -3.722 1.00 87.25 181 LEU A C 1
ATOM 1453 O O . LEU A 1 181 ? -6.301 13.224 -4.179 1.00 87.25 181 LEU A O 1
ATOM 1457 N N . ASP A 1 182 ? -6.516 10.986 -4.145 1.00 87.69 182 ASP A N 1
ATOM 1458 C CA . ASP A 1 182 ? -5.627 10.746 -5.276 1.00 87.69 182 ASP A CA 1
ATOM 1459 C C . ASP A 1 182 ? -6.366 11.040 -6.588 1.00 87.69 182 ASP A C 1
ATOM 1461 O O . ASP A 1 182 ? -6.847 10.135 -7.267 1.00 87.69 182 ASP A O 1
ATOM 1465 N N . PHE A 1 183 ? -6.483 12.317 -6.962 1.00 86.50 183 PHE A N 1
ATOM 1466 C CA . PHE A 1 183 ? -7.232 12.732 -8.159 1.00 86.50 183 PHE A CA 1
ATOM 1467 C C . PHE A 1 183 ? -6.694 12.141 -9.475 1.00 86.50 183 PHE A C 1
ATOM 1469 O O . PHE A 1 183 ? -7.415 12.128 -10.471 1.00 86.50 183 PHE A O 1
ATOM 1476 N N . GLY A 1 184 ? -5.448 11.655 -9.488 1.00 84.69 184 GLY A N 1
ATOM 1477 C CA . GLY A 1 184 ? -4.856 10.947 -10.628 1.00 84.69 184 GLY A CA 1
ATOM 1478 C C . GLY A 1 184 ? -5.276 9.477 -10.748 1.00 84.69 184 GLY A C 1
ATOM 1479 O O . GLY A 1 184 ? -5.049 8.865 -11.791 1.00 84.69 184 GLY A O 1
ATOM 1480 N N . ASN A 1 185 ? -5.894 8.902 -9.713 1.00 88.69 185 ASN A N 1
ATOM 1481 C CA . ASN A 1 185 ? -6.382 7.530 -9.751 1.00 88.69 185 ASN A CA 1
ATOM 1482 C C . ASN A 1 185 ? -7.705 7.431 -10.518 1.00 88.69 185 ASN A C 1
ATOM 1484 O O . ASN A 1 185 ? -8.513 8.360 -10.573 1.00 88.69 185 ASN A O 1
ATOM 1488 N N . LEU A 1 186 ? -7.969 6.242 -11.063 1.00 91.00 186 LEU A N 1
ATOM 1489 C CA . LEU A 1 186 ? -9.295 5.894 -11.559 1.00 91.00 186 LEU A CA 1
ATOM 1490 C C . LEU A 1 186 ? -10.309 6.033 -10.413 1.00 91.00 186 LEU A C 1
ATOM 1492 O O . LEU A 1 186 ? -10.184 5.348 -9.404 1.00 91.00 186 LEU A O 1
ATOM 1496 N N . ALA A 1 187 ? -11.328 6.880 -10.581 1.00 90.56 187 ALA A N 1
ATOM 1497 C CA . ALA A 1 187 ? -12.231 7.279 -9.492 1.00 90.56 187 ALA A CA 1
ATOM 1498 C C . ALA A 1 187 ? -12.973 6.117 -8.797 1.00 90.56 187 ALA A C 1
ATOM 1500 O O . ALA A 1 187 ? -13.292 6.201 -7.617 1.00 90.56 187 ALA A O 1
ATOM 1501 N N . TRP A 1 188 ? -13.263 5.041 -9.530 1.00 91.25 188 TRP A N 1
ATOM 1502 C CA . TRP A 1 188 ? -13.877 3.802 -9.022 1.00 91.25 188 TRP A CA 1
ATOM 1503 C C . TRP A 1 188 ? -12.879 2.634 -8.962 1.00 91.25 188 TRP A C 1
ATOM 1505 O O . TRP A 1 188 ? -13.255 1.486 -8.726 1.00 91.25 188 TRP A O 1
ATOM 1515 N N . GLY A 1 189 ? -11.612 2.931 -9.228 1.00 94.31 189 GLY A N 1
ATOM 1516 C CA . GLY A 1 189 ? -10.500 2.012 -9.131 1.00 94.31 189 GLY A CA 1
ATOM 1517 C C . GLY A 1 189 ? -10.049 1.812 -7.692 1.00 94.31 189 GLY A C 1
ATOM 1518 O O . GLY A 1 189 ? -10.439 2.545 -6.785 1.00 94.31 189 GLY A O 1
ATOM 1519 N N . TRP A 1 190 ? -9.233 0.786 -7.481 1.00 94.62 190 TRP A N 1
ATOM 1520 C CA . TRP A 1 190 ? -8.614 0.518 -6.189 1.00 94.62 190 TRP A CA 1
ATOM 1521 C C . TRP A 1 190 ? -7.120 0.815 -6.266 1.00 94.62 190 TRP A C 1
ATOM 1523 O O . TRP A 1 190 ? -6.488 0.640 -7.311 1.00 94.62 190 TRP A O 1
ATOM 1533 N N . CYS A 1 191 ? -6.560 1.236 -5.138 1.00 93.44 191 CYS A N 1
ATOM 1534 C CA . CYS A 1 191 ? -5.133 1.199 -4.864 1.00 93.44 191 CYS A CA 1
ATOM 1535 C C . CYS A 1 191 ? -4.878 0.198 -3.730 1.00 93.44 191 CYS A C 1
ATOM 1537 O O . CYS A 1 191 ? -5.807 -0.237 -3.045 1.00 93.44 191 CYS A O 1
ATOM 1539 N N . VAL A 1 192 ? -3.620 -0.197 -3.549 1.00 94.75 192 VAL A N 1
ATOM 1540 C CA . VAL A 1 192 ? -3.219 -1.048 -2.427 1.00 94.75 192 VAL A CA 1
ATOM 1541 C C . VAL A 1 192 ? -2.129 -0.333 -1.654 1.00 94.75 192 VAL A C 1
ATOM 1543 O O . VAL A 1 192 ? -1.146 0.119 -2.236 1.00 94.75 192 VAL A O 1
ATOM 1546 N N . ILE A 1 193 ? -2.321 -0.245 -0.342 1.00 94.38 193 ILE A N 1
ATOM 1547 C CA . ILE A 1 193 ? -1.385 0.371 0.592 1.00 94.38 193 ILE A CA 1
ATOM 1548 C C . ILE A 1 193 ? -0.852 -0.738 1.495 1.00 94.38 193 ILE A C 1
ATOM 1550 O O . ILE A 1 193 ? -1.610 -1.578 1.978 1.00 94.38 193 ILE A O 1
ATOM 1554 N N . THR A 1 194 ? 0.458 -0.755 1.712 1.00 94.38 194 THR A N 1
ATOM 1555 C CA . THR A 1 194 ? 1.109 -1.669 2.653 1.00 94.38 194 THR A CA 1
ATOM 1556 C C . THR A 1 194 ? 1.884 -0.839 3.659 1.00 94.38 194 THR A C 1
ATOM 1558 O O . THR A 1 194 ? 2.803 -0.116 3.282 1.00 94.38 194 THR A O 1
ATOM 1561 N N . ALA A 1 195 ? 1.503 -0.936 4.932 1.00 92.38 195 ALA A N 1
ATOM 1562 C CA . ALA A 1 195 ? 2.269 -0.344 6.017 1.00 92.38 195 ALA A CA 1
ATOM 1563 C C . ALA A 1 195 ? 3.510 -1.208 6.289 1.00 92.38 195 ALA A C 1
ATOM 1565 O O . ALA A 1 195 ? 3.407 -2.424 6.456 1.00 92.38 195 ALA A O 1
ATOM 1566 N N . LEU A 1 196 ? 4.679 -0.573 6.309 1.00 92.19 196 LE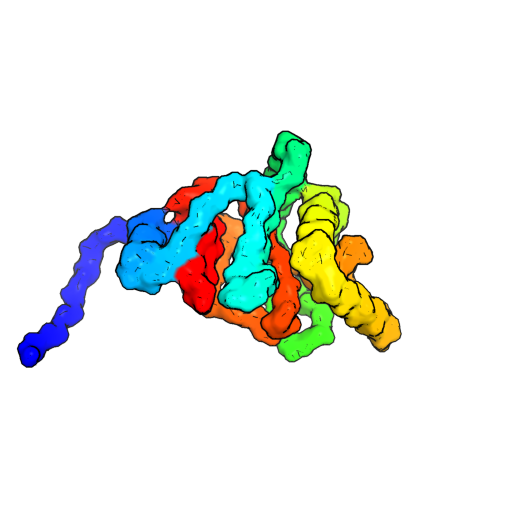U A N 1
ATOM 1567 C CA . LEU A 1 196 ? 5.973 -1.185 6.611 1.00 92.19 196 LEU A CA 1
ATOM 1568 C C . LEU A 1 196 ? 6.659 -0.376 7.716 1.00 92.19 196 LEU A C 1
ATOM 1570 O O . LEU A 1 196 ? 6.329 0.789 7.929 1.00 92.19 196 LEU A O 1
ATOM 1574 N N . GLY A 1 197 ? 7.631 -0.985 8.391 1.00 89.19 197 GLY A N 1
ATOM 1575 C CA . GLY A 1 197 ? 8.356 -0.360 9.499 1.00 89.19 197 GLY A CA 1
ATOM 1576 C C . GLY A 1 197 ? 8.002 -0.964 10.850 1.00 89.19 197 GLY A C 1
ATOM 1577 O O . GLY A 1 197 ? 6.999 -1.662 11.004 1.00 89.19 197 GLY A O 1
ATOM 1578 N N . HIS A 1 198 ? 8.847 -0.692 11.840 1.00 87.06 198 HIS A N 1
ATOM 1579 C CA . HIS A 1 198 ? 8.603 -1.089 13.219 1.00 87.06 198 HIS A CA 1
ATOM 1580 C C . HIS A 1 198 ? 7.925 0.058 13.976 1.00 87.06 198 HIS A C 1
ATOM 1582 O O . HIS A 1 198 ? 8.586 0.977 14.458 1.00 87.06 198 HIS A O 1
ATOM 1588 N N . PHE A 1 199 ? 6.602 -0.002 14.106 1.00 86.31 199 PHE A N 1
ATOM 1589 C CA . PHE A 1 199 ? 5.817 0.986 14.843 1.00 86.31 199 PHE A CA 1
ATOM 1590 C C . PHE A 1 199 ? 4.835 0.306 15.798 1.00 86.31 199 PHE A C 1
ATOM 1592 O O . PHE A 1 199 ? 4.507 -0.869 15.644 1.00 86.31 199 PHE A O 1
ATOM 1599 N N . ASN A 1 200 ? 4.386 1.053 16.808 1.00 87.56 200 ASN A N 1
ATOM 1600 C CA . ASN A 1 200 ? 3.285 0.623 17.659 1.00 87.56 200 ASN A CA 1
ATOM 1601 C C . ASN A 1 200 ? 1.961 1.011 16.967 1.00 87.56 200 ASN A C 1
ATOM 1603 O O . ASN A 1 200 ? 1.707 2.215 16.867 1.00 87.56 200 ASN A O 1
ATOM 1607 N N . PRO A 1 201 ? 1.144 0.043 16.506 1.00 87.31 201 PRO A N 1
ATOM 1608 C CA . PRO A 1 201 ? -0.104 0.327 15.800 1.00 87.31 201 PRO A CA 1
ATOM 1609 C C . PRO A 1 201 ? -1.143 1.046 16.671 1.00 87.31 201 PRO A C 1
ATOM 1611 O O . PRO A 1 201 ? -1.955 1.785 16.135 1.00 87.31 201 PRO A O 1
ATOM 1614 N N . ASP A 1 202 ? -1.067 0.928 18.001 1.00 84.12 202 ASP A N 1
ATOM 1615 C CA . ASP A 1 202 ? -1.966 1.642 18.922 1.00 84.12 202 ASP A CA 1
ATOM 1616 C C . ASP A 1 202 ? -1.607 3.136 19.036 1.00 84.12 202 ASP A C 1
ATOM 1618 O O . ASP A 1 202 ? -2.394 3.956 19.501 1.00 84.12 202 ASP A O 1
ATOM 1622 N N . ARG A 1 203 ? -0.390 3.514 18.620 1.00 83.12 203 ARG A N 1
ATOM 1623 C CA . ARG A 1 203 ? 0.138 4.885 18.735 1.00 83.12 203 ARG A CA 1
ATOM 1624 C C . ARG A 1 203 ? 0.447 5.538 17.388 1.00 83.12 203 ARG A C 1
ATOM 1626 O O . ARG A 1 203 ? 0.941 6.663 17.366 1.00 83.12 203 ARG A O 1
ATOM 1633 N N . GLY A 1 204 ? 0.213 4.853 16.269 1.00 84.38 204 GLY A N 1
ATOM 1634 C CA . GLY A 1 204 ? 0.551 5.355 14.940 1.00 84.38 204 GLY A CA 1
ATOM 1635 C C . GLY A 1 204 ? 0.289 4.343 13.827 1.00 84.38 204 GLY A C 1
ATOM 1636 O O . GLY A 1 204 ? 0.026 3.178 14.080 1.00 84.38 204 GLY A O 1
ATOM 1637 N N . GLY A 1 205 ? 0.365 4.795 12.573 1.00 86.56 205 GLY A N 1
ATOM 1638 C CA . GLY A 1 205 ? 0.069 3.954 11.404 1.00 86.56 205 GLY A CA 1
ATOM 1639 C C . GLY A 1 205 ? -1.424 3.789 11.091 1.00 86.56 205 GLY A C 1
ATOM 1640 O O . GLY A 1 205 ? -1.763 3.033 10.185 1.00 86.56 205 GLY A O 1
ATOM 1641 N N . HIS A 1 206 ? -2.295 4.515 11.800 1.00 90.25 206 HIS A N 1
ATOM 1642 C CA . HIS A 1 206 ? -3.738 4.542 11.562 1.00 90.25 206 HIS A CA 1
ATOM 1643 C C . HIS A 1 206 ? -4.085 5.009 10.145 1.00 90.25 206 HIS A C 1
ATOM 1645 O O . HIS A 1 206 ? -3.534 5.998 9.649 1.00 90.25 206 HIS A O 1
ATOM 1651 N N . LEU A 1 207 ? -5.071 4.354 9.529 1.00 91.94 207 LEU A N 1
ATOM 1652 C CA . LEU A 1 207 ? -5.674 4.808 8.277 1.00 91.94 207 LEU A CA 1
ATOM 1653 C C . LEU A 1 207 ? -7.038 5.436 8.571 1.00 91.94 207 LEU A C 1
ATOM 1655 O O . LEU A 1 207 ? -7.997 4.747 8.922 1.00 91.94 207 LEU A O 1
ATOM 1659 N N . ILE A 1 208 ? -7.135 6.753 8.385 1.00 91.75 208 ILE A N 1
ATOM 1660 C CA . ILE A 1 208 ? -8.374 7.501 8.621 1.00 91.75 208 ILE A CA 1
ATOM 1661 C C . ILE A 1 208 ? -9.080 7.765 7.291 1.00 91.75 208 ILE A C 1
ATOM 1663 O O . ILE A 1 208 ? -8.599 8.516 6.442 1.00 91.75 208 ILE A O 1
ATOM 1667 N N . LEU A 1 209 ? -10.262 7.170 7.122 1.00 92.00 209 LEU A N 1
ATOM 1668 C CA . LEU A 1 209 ? -11.116 7.333 5.947 1.00 92.00 209 LEU A CA 1
ATOM 1669 C C . LEU A 1 209 ? -12.304 8.230 6.306 1.00 92.00 209 LEU A C 1
ATOM 1671 O O . LEU A 1 209 ? -13.408 7.752 6.571 1.00 92.00 209 LEU A O 1
ATOM 1675 N N . TRP A 1 210 ? -12.075 9.545 6.292 1.00 89.88 210 TRP A N 1
ATOM 1676 C CA . TRP A 1 210 ? -13.037 10.580 6.705 1.00 89.88 210 TRP A CA 1
ATOM 1677 C C . TRP A 1 210 ? -14.425 10.428 6.077 1.00 89.88 210 TRP A C 1
ATOM 1679 O O . TRP A 1 210 ? -15.431 10.398 6.781 1.00 89.88 210 TRP A O 1
ATOM 1689 N N . ASN A 1 211 ? -14.491 10.249 4.754 1.00 89.19 211 ASN A N 1
ATOM 1690 C CA . ASN A 1 211 ? -15.767 10.132 4.036 1.00 89.19 211 ASN A CA 1
ATOM 1691 C C . ASN A 1 211 ? -16.523 8.834 4.351 1.00 89.19 211 ASN A C 1
ATOM 1693 O O . ASN A 1 211 ? -17.747 8.800 4.239 1.00 89.19 211 ASN A O 1
ATOM 1697 N N . LEU A 1 212 ? -15.811 7.772 4.739 1.00 90.19 212 LEU A N 1
ATOM 1698 C CA . LEU A 1 212 ? -16.419 6.511 5.174 1.00 90.19 212 LEU A CA 1
ATOM 1699 C C . LEU A 1 212 ? -16.701 6.491 6.678 1.00 90.19 212 LEU A C 1
ATOM 1701 O O . LEU A 1 212 ? -17.297 5.538 7.175 1.00 90.19 212 LEU A O 1
ATOM 1705 N N . LYS A 1 213 ? -16.277 7.539 7.389 1.00 91.69 213 LYS A N 1
ATOM 1706 C CA . LYS A 1 213 ? -16.271 7.624 8.840 1.00 91.69 213 LYS A CA 1
ATOM 1707 C C . LYS A 1 213 ? -15.588 6.430 9.506 1.00 91.69 213 LYS A C 1
ATOM 1709 O O . LYS A 1 213 ? -16.142 5.850 10.435 1.00 91.69 213 LYS A O 1
ATOM 1714 N N . LEU A 1 214 ? -14.420 6.026 9.004 1.00 92.69 214 LEU A N 1
ATOM 1715 C CA . LEU A 1 214 ? -13.664 4.893 9.544 1.00 92.69 214 LEU A CA 1
ATOM 1716 C C . LEU A 1 214 ? -12.301 5.331 10.068 1.00 92.69 214 LEU A C 1
ATOM 1718 O O . LEU A 1 214 ? -11.607 6.119 9.423 1.00 92.69 214 LEU A O 1
ATOM 1722 N N . VAL A 1 215 ? -11.915 4.744 11.195 1.00 93.19 215 VAL A N 1
ATOM 1723 C CA . VAL A 1 215 ? -10.531 4.684 11.671 1.00 93.19 215 VAL A CA 1
ATOM 1724 C C . VAL A 1 215 ? -10.156 3.210 11.738 1.00 93.19 215 VAL A C 1
ATOM 1726 O 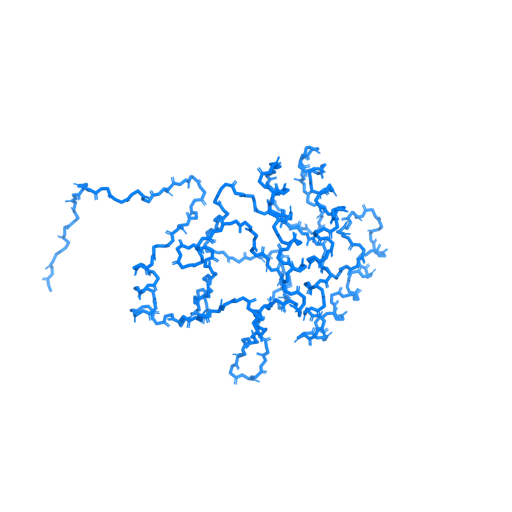O . VAL A 1 215 ? -10.889 2.425 12.344 1.00 93.19 215 VAL A O 1
ATOM 1729 N N . ILE A 1 216 ? -9.066 2.837 11.073 1.00 92.50 216 ILE A N 1
ATOM 1730 C CA . ILE A 1 216 ? -8.523 1.474 11.037 1.00 92.50 216 ILE A CA 1
ATOM 1731 C C . ILE A 1 216 ? -7.170 1.484 11.733 1.00 92.50 216 ILE A C 1
ATOM 1733 O O . ILE A 1 216 ? -6.356 2.372 11.377 1.00 92.50 216 ILE A O 1
#

Foldseek 3Di:
DDDDDDDDDDDDDDFPPDVQPFGFAFLVNVVVLVPPVVFDEDPDPQADKDFDADPVRAGQDISQHDPPPNVVLVVLQQVLQVLLAVADFDFDDDDDPAAGPGDPRRVVSVVVSLPDPSVVVVQLSQQVVCCVRPVVLSVVLQVVVVVVCVVDVVGDAGDPNHSDRDDDDQGDPDRGHDDDDPPVDDPSHDDDDDDGDDDDVSRDPWDQDPVVSYID

Radius of gyration: 19.8 Å; chains: 1; bounding box: 45×55×56 Å

Organism: NCBI:txid1033252

Secondary structure (DSSP, 8-state):
------------------TT---PPPHHHHHHHHHTS-PEE----SSS-EEEE-TTS-EEEEE----S-HHHHHHHHHHHHHHHHT--------SSS------HHHHHHHHHHHHSHHHHHHHHHHHHHHHHH-HHHHHHHHHHHHHHHHH-TTPPPS-TT-S-S------SS-----S---TTS-TT--------SS--TTTS---EEGGGTEE-

Sequence (216 aa):
MRRLIRTGMQEDNHTFEDGMGGRIYTEEEIQELTGEDSMRYINWLGVLSIPIIDTHGRIIAVLGGTPRDVEGWRAITNRAATLMETKATHGGGQTEPCELKNNKSNTQVTDELLADESFQHIIRFSNLLFRIFAPMLFLYYQMNMELLRNWNPSLVWNVAFTVFATCTFNFGPHALTIPHLDFGNLAWGWCVITALGHFNPDRGGHLILWNLKLVI

pLDDT: mean 81.97, std 19.42, range [23.75, 98.0]